Protein AF-A0A7Y5HY63-F1 (afdb_monomer_lite)

Secondary structure (DSSP, 8-state):
--SEEEEEEEEEESS----STT----SS-EEEEEEEEEE--GGGB-SS-EEEEEEEEEEEEE--TTS--SGGGPEEEEEEEEE--SSSEEEEEEEEEEE-STT---EEEEEEEEEEEES-SPPSS-SEEEEEEEEEEEEEETTT--EEEEEEEEEEEEEEES-TTSPPEEEEEEEEEEEEEETTSSS-EEEEEEEEEEEEEEES-BTTB---EEEEEEEEEEEEEEE-STT-EEEEEEEEE-

Foldseek 3Di:
DDQKKKKKKWKWFLAQDDFDPFGDGHNGGFTKMKMKIKGWDPVQDDQQKTKIKMKMKMFTCGDDPPDDHDFQGIKIKTKMKIQHDNVWRKIWMWIFIDRRHVPGDTWIKTKIKTKDKDPPDPDLDDFKDKIKIKIKMWMATDPVRKIKIKIKIWIFMKGWDDDSPDFTKIKTKTKMWMWMAIPPDPFGIWIWIWIKIKIKTQDDDDPVDPRPKMKIWMWIAIDTDDTRCRRGGIMTMIMIMD

Radius of gyration: 18.04 Å; chains: 1; bounding box: 44×43×48 Å

Sequence (242 aa):
ERTWGASVGLSSTGGSSIPGALSTGGRERNAQFGTELFWRPQDWRGYGTHADLYVRTTGNLHAATGEHSGWPSVQLVFGARIKPLAEHNLVLAAERLVKAGTFTRNDWLVRAAYSATQGQLPPPQGRRWMAYDHYAEAGRYLDSGEEYAVAELRYGPNWRLGAEDARPASLWTHAVLALEHNNTYGRQNAASAGLGVNARWWLREDAYRSGRSWLELSLQYRAHLGGDSRNSGWVLRATWNY

pLDDT: mean 86.3, std 12.66, range [38.41, 98.12]

Structure (mmCIF, N/CA/C/O backbone):
data_AF-A0A7Y5HY63-F1
#
_entry.id   AF-A0A7Y5HY63-F1
#
loop_
_atom_site.group_PDB
_atom_site.id
_atom_site.type_symbol
_atom_site.label_atom_id
_atom_site.label_alt_id
_atom_site.label_comp_id
_atom_site.label_asym_id
_atom_site.label_entity_id
_atom_site.label_seq_id
_atom_site.pdbx_PDB_ins_code
_atom_site.Cartn_x
_atom_site.Cartn_y
_atom_site.Cartn_z
_atom_site.occupancy
_atom_site.B_iso_or_equiv
_atom_site.auth_seq_id
_atom_site.auth_comp_id
_atom_site.auth_asym_id
_atom_site.auth_atom_id
_atom_site.pdbx_PDB_model_num
ATOM 1 N N . GLU A 1 1 ? 2.147 -19.155 -15.263 1.00 59.12 1 GLU A N 1
ATOM 2 C CA . GLU A 1 1 ? 1.625 -18.217 -14.243 1.00 59.12 1 GLU A CA 1
ATOM 3 C C . GLU A 1 1 ? 1.602 -18.875 -12.869 1.00 59.12 1 GLU A C 1
ATOM 5 O O . GLU A 1 1 ? 1.627 -20.100 -12.800 1.00 59.12 1 GLU A O 1
ATOM 10 N N . ARG A 1 2 ? 1.614 -18.090 -11.788 1.00 67.06 2 ARG A N 1
ATOM 11 C CA . ARG A 1 2 ? 1.764 -18.599 -10.416 1.00 67.06 2 ARG A CA 1
ATOM 12 C C . ARG A 1 2 ? 0.459 -19.113 -9.821 1.00 67.06 2 ARG A C 1
ATOM 14 O O . ARG A 1 2 ? -0.575 -18.478 -9.986 1.00 67.06 2 ARG A O 1
ATOM 21 N N . THR A 1 3 ? 0.540 -20.233 -9.107 1.00 84.50 3 THR A N 1
ATOM 22 C CA . THR A 1 3 ? -0.558 -20.806 -8.309 1.00 84.50 3 THR A CA 1
ATOM 23 C C . THR A 1 3 ? -0.530 -20.347 -6.856 1.00 84.50 3 THR A C 1
ATOM 25 O O . THR A 1 3 ? -1.516 -20.497 -6.152 1.00 84.50 3 THR A O 1
ATOM 28 N N . TRP A 1 4 ? 0.581 -19.781 -6.394 1.00 87.19 4 TRP A N 1
ATOM 29 C CA . TRP A 1 4 ? 0.716 -19.186 -5.072 1.00 87.19 4 TRP A CA 1
ATOM 30 C C . TRP A 1 4 ? 1.757 -18.069 -5.106 1.00 87.19 4 TRP A C 1
ATOM 32 O O . TRP A 1 4 ? 2.592 -18.010 -6.017 1.00 87.19 4 TRP A O 1
ATOM 42 N N . GLY A 1 5 ? 1.719 -17.198 -4.108 1.00 87.00 5 GLY A N 1
ATOM 43 C CA . GLY A 1 5 ? 2.727 -16.169 -3.903 1.00 87.00 5 GLY A CA 1
ATOM 44 C C . GLY A 1 5 ? 2.709 -15.668 -2.471 1.00 87.00 5 GLY A C 1
ATOM 45 O O . GLY A 1 5 ? 1.750 -15.897 -1.734 1.00 87.00 5 GLY A O 1
ATOM 46 N N . ALA A 1 6 ? 3.791 -15.010 -2.080 1.00 87.88 6 ALA A N 1
ATOM 47 C CA . ALA A 1 6 ? 3.945 -14.458 -0.745 1.00 87.88 6 ALA A CA 1
ATOM 48 C C . ALA A 1 6 ? 4.408 -13.008 -0.835 1.00 87.88 6 ALA A C 1
ATOM 50 O O . ALA A 1 6 ? 5.153 -12.647 -1.744 1.00 87.88 6 ALA A O 1
ATOM 51 N N . SER A 1 7 ? 3.993 -12.180 0.112 1.00 87.56 7 SER A N 1
ATOM 52 C CA . SER A 1 7 ? 4.484 -10.817 0.242 1.00 87.56 7 SER A CA 1
ATOM 53 C C . SER A 1 7 ? 4.769 -10.487 1.697 1.00 87.56 7 SER A C 1
ATOM 55 O O . SER A 1 7 ? 4.120 -11.002 2.608 1.00 87.56 7 SER A O 1
ATOM 57 N N . VAL A 1 8 ? 5.777 -9.649 1.910 1.00 89.69 8 VAL A N 1
ATOM 58 C CA . VAL A 1 8 ? 6.149 -9.119 3.220 1.00 89.69 8 VAL A CA 1
ATOM 59 C C . VAL A 1 8 ? 6.368 -7.626 3.064 1.00 89.69 8 VAL A C 1
ATOM 61 O O . VAL A 1 8 ? 7.089 -7.192 2.168 1.00 89.69 8 VAL A O 1
ATOM 64 N N . GLY A 1 9 ? 5.752 -6.843 3.935 1.00 88.12 9 GLY A N 1
ATOM 65 C CA . GLY A 1 9 ? 5.843 -5.395 3.969 1.00 88.12 9 GLY A CA 1
ATOM 66 C C . GLY A 1 9 ? 6.210 -4.912 5.363 1.00 88.12 9 GLY A C 1
ATOM 67 O O . GLY A 1 9 ? 5.687 -5.410 6.355 1.00 88.12 9 GLY A O 1
ATOM 68 N N . LEU A 1 10 ? 7.091 -3.922 5.427 1.00 89.31 10 LEU A N 1
ATOM 69 C CA . LEU A 1 10 ? 7.369 -3.114 6.607 1.00 89.31 10 LEU A CA 1
ATOM 70 C C . LEU A 1 10 ? 7.065 -1.663 6.264 1.00 89.31 10 LEU A C 1
ATOM 72 O O . LEU A 1 10 ? 7.400 -1.211 5.168 1.00 89.31 10 LEU A O 1
ATOM 76 N N . SER A 1 11 ? 6.475 -0.921 7.194 1.00 87.62 11 SER A N 1
ATOM 77 C CA . SER A 1 11 ? 6.283 0.518 7.033 1.00 87.62 11 SER A CA 1
ATOM 78 C C . SER A 1 11 ? 6.469 1.286 8.333 1.00 87.62 11 SER A C 1
ATOM 80 O O . SER A 1 11 ? 6.283 0.741 9.414 1.00 87.62 11 SER A O 1
ATOM 82 N N . SER A 1 12 ? 6.834 2.562 8.228 1.00 87.06 12 SER A N 1
ATOM 83 C CA . SER A 1 12 ? 6.761 3.518 9.331 1.00 87.06 12 SER A CA 1
ATOM 84 C C . SER A 1 12 ? 6.016 4.766 8.871 1.00 87.06 12 SER A C 1
ATOM 86 O O . SER A 1 12 ? 6.476 5.479 7.976 1.00 87.06 12 SER A O 1
ATOM 88 N N . THR A 1 13 ? 4.841 4.996 9.456 1.00 78.19 13 THR A N 1
ATOM 89 C CA . THR A 1 13 ? 3.840 5.978 9.009 1.00 78.19 13 THR A CA 1
ATOM 90 C C . THR A 1 13 ? 2.894 6.328 10.157 1.00 78.19 13 THR A C 1
ATOM 92 O O . THR A 1 13 ? 2.717 5.510 11.055 1.00 78.19 13 THR A O 1
ATOM 95 N N . GLY A 1 14 ? 2.291 7.521 10.130 1.00 68.44 14 GLY A N 1
ATOM 96 C CA . GLY A 1 14 ? 1.210 7.903 11.049 1.00 68.44 14 GLY A CA 1
ATOM 97 C C . GLY A 1 14 ? -0.193 7.459 10.625 1.00 68.44 14 GLY A C 1
ATOM 98 O O . GLY A 1 14 ? -1.091 7.465 11.450 1.00 68.44 14 GLY A O 1
ATOM 99 N N . GLY A 1 15 ? -0.381 7.079 9.358 1.00 65.50 15 GLY A N 1
ATOM 100 C CA . GLY A 1 15 ? -1.669 6.692 8.770 1.00 65.50 15 GLY A CA 1
ATOM 101 C C . GLY A 1 15 ? -1.571 5.405 7.955 1.00 65.50 15 GLY A C 1
ATOM 102 O O . GLY A 1 15 ? -0.500 4.804 7.863 1.00 65.50 15 GLY A O 1
ATOM 103 N N . SER A 1 16 ? -2.660 5.008 7.302 1.00 61.16 16 SER A N 1
ATOM 104 C CA . SER A 1 16 ? -2.710 3.799 6.471 1.00 61.16 16 SER A CA 1
ATOM 105 C C . SER A 1 16 ? -1.803 3.955 5.245 1.00 61.16 16 SER A C 1
ATOM 107 O O . SER A 1 16 ? -2.076 4.784 4.380 1.00 61.16 16 SER A O 1
ATOM 109 N N . SER A 1 17 ? -0.689 3.212 5.159 1.00 51.78 17 SER A N 1
ATOM 110 C CA . SER A 1 17 ? 0.361 3.556 4.173 1.00 51.78 17 SER A CA 1
ATOM 111 C C . SER A 1 17 ? 0.960 2.428 3.351 1.00 51.78 17 SER A C 1
ATOM 113 O O . SER A 1 17 ? 1.884 2.704 2.585 1.00 51.78 17 SER A O 1
ATOM 115 N N . ILE A 1 18 ? 0.482 1.188 3.459 1.00 56.47 18 ILE A N 1
ATOM 116 C CA . ILE A 1 18 ? 0.936 0.128 2.552 1.00 56.47 18 ILE A CA 1
ATOM 117 C C . ILE A 1 18 ? -0.139 -0.079 1.478 1.00 56.47 18 ILE A C 1
ATOM 119 O O . ILE A 1 18 ? -1.126 -0.758 1.753 1.00 56.47 18 ILE A O 1
ATOM 123 N N . PRO A 1 19 ? 0.014 0.516 0.274 1.00 48.72 19 PRO A N 1
ATOM 124 C CA . PRO A 1 19 ? -0.815 0.185 -0.873 1.00 48.72 19 PRO A CA 1
ATOM 125 C C . PRO A 1 19 ? -0.844 -1.323 -1.118 1.00 48.72 19 PRO A C 1
ATOM 127 O O . PRO A 1 19 ? 0.182 -2.002 -1.044 1.00 48.72 19 PRO A O 1
ATOM 130 N N . GLY A 1 20 ? -2.020 -1.834 -1.454 1.00 52.69 20 GLY A N 1
ATOM 131 C CA . GLY A 1 20 ? -2.261 -3.245 -1.706 1.00 52.69 20 GLY A CA 1
ATOM 132 C C . GLY A 1 20 ? -2.757 -3.983 -0.470 1.00 52.69 20 GLY A C 1
ATOM 133 O O . GLY A 1 20 ? -3.268 -3.411 0.487 1.00 52.69 20 GLY A O 1
ATOM 134 N N . ALA A 1 21 ? -2.599 -5.302 -0.490 1.00 47.66 21 ALA A N 1
ATOM 135 C CA . ALA A 1 21 ? -3.205 -6.181 0.494 1.00 47.66 21 ALA A CA 1
ATOM 136 C C . ALA A 1 21 ? -2.526 -6.169 1.874 1.00 47.66 21 ALA A C 1
ATOM 138 O O . ALA A 1 21 ? -2.814 -7.041 2.675 1.00 47.66 21 ALA A O 1
ATOM 139 N N . LEU A 1 22 ? -1.654 -5.207 2.185 1.00 54.94 22 LEU A N 1
ATOM 140 C CA . LEU A 1 22 ? -0.960 -5.104 3.474 1.00 54.94 22 LEU A CA 1
ATOM 141 C C . LEU A 1 22 ? -1.275 -3.795 4.212 1.00 54.94 22 LEU A C 1
ATOM 143 O O . LEU A 1 22 ? -0.552 -3.443 5.139 1.00 54.94 22 LEU A O 1
ATOM 147 N N . SER A 1 23 ? -2.322 -3.066 3.814 1.00 54.97 23 SER A N 1
ATOM 148 C CA . SER A 1 23 ? -2.695 -1.799 4.444 1.00 54.97 23 SER A CA 1
ATOM 149 C C . SER A 1 23 ? -2.961 -1.980 5.941 1.00 54.97 23 SER A C 1
ATOM 151 O O . SER A 1 23 ? -3.949 -2.588 6.355 1.00 54.97 23 SER A O 1
ATOM 153 N N . THR A 1 24 ? -2.072 -1.433 6.760 1.00 54.59 24 THR A N 1
ATOM 154 C CA . THR A 1 24 ? -2.226 -1.351 8.209 1.00 54.59 24 THR A CA 1
ATOM 155 C C . THR A 1 24 ? -2.638 0.065 8.570 1.00 54.59 24 THR A C 1
ATOM 157 O O . THR A 1 24 ? -1.921 1.014 8.263 1.00 54.59 24 THR A O 1
ATOM 160 N N . GLY A 1 25 ? -3.818 0.217 9.168 1.00 51.06 25 GLY A N 1
ATOM 161 C CA . GLY A 1 25 ? -4.261 1.498 9.705 1.00 51.06 25 GLY A CA 1
ATOM 162 C C . GLY A 1 25 ? -3.553 1.830 11.014 1.00 51.06 25 GLY A C 1
ATOM 163 O O . GLY A 1 25 ? -3.199 0.942 11.791 1.00 51.06 25 GLY A O 1
ATOM 164 N N . GLY A 1 26 ? -3.338 3.118 11.250 1.00 58.72 26 GLY A N 1
ATOM 165 C CA . GLY A 1 26 ? -2.846 3.673 12.506 1.00 58.72 26 GLY A CA 1
ATOM 166 C C . GLY A 1 26 ? -3.278 5.131 12.607 1.00 58.72 26 GLY A C 1
ATOM 167 O O . GLY A 1 26 ? -3.497 5.774 11.581 1.00 58.72 26 GLY A O 1
ATOM 168 N N . ARG A 1 27 ? -3.474 5.631 13.830 1.00 62.03 27 ARG A N 1
ATOM 169 C CA . ARG A 1 27 ? -3.701 7.068 14.083 1.00 62.03 27 ARG A CA 1
ATOM 170 C C . ARG A 1 27 ? -2.393 7.808 14.318 1.00 62.03 27 ARG A C 1
ATOM 172 O O . ARG A 1 27 ? -2.272 8.979 13.979 1.00 62.03 27 ARG A O 1
ATOM 179 N N . GLU A 1 28 ? -1.449 7.097 14.916 1.00 73.62 28 GLU A N 1
ATOM 180 C CA . GLU A 1 28 ? -0.144 7.592 15.313 1.00 73.62 28 GLU A CA 1
ATOM 181 C C . GLU A 1 28 ? 0.970 6.919 14.520 1.00 73.62 28 GLU A C 1
ATOM 183 O O . GLU A 1 28 ? 0.789 5.883 13.871 1.00 73.62 28 GLU A O 1
ATOM 188 N N . ARG A 1 29 ? 2.160 7.522 14.588 1.00 80.62 29 ARG A N 1
ATOM 189 C CA . ARG A 1 29 ? 3.342 7.024 13.889 1.00 80.62 29 ARG A CA 1
ATOM 190 C C . ARG A 1 29 ? 3.827 5.703 14.473 1.00 80.62 29 ARG A C 1
ATOM 192 O O . ARG A 1 29 ? 4.553 5.684 15.461 1.00 80.62 29 ARG A O 1
ATOM 199 N N . ASN A 1 30 ? 3.506 4.614 13.785 1.00 83.25 30 ASN A N 1
ATOM 200 C CA . ASN A 1 30 ? 3.866 3.258 14.177 1.00 83.25 30 ASN A CA 1
ATOM 201 C C . ASN A 1 30 ? 4.809 2.631 13.145 1.00 83.25 30 ASN A C 1
ATOM 203 O O . ASN A 1 30 ? 4.746 2.944 11.954 1.00 83.25 30 ASN A O 1
ATOM 207 N N . ALA A 1 31 ? 5.692 1.739 13.596 1.00 88.12 31 ALA A N 1
ATOM 208 C CA . ALA A 1 31 ? 6.410 0.831 12.709 1.00 88.12 31 ALA A CA 1
ATOM 209 C C . ALA A 1 31 ? 5.604 -0.464 12.607 1.00 88.12 31 ALA A C 1
ATOM 211 O O . ALA A 1 31 ? 5.436 -1.170 13.600 1.00 88.12 31 ALA A O 1
ATOM 212 N N . GLN A 1 32 ? 5.098 -0.767 11.420 1.00 88.19 32 GLN A N 1
ATOM 213 C CA . GLN A 1 32 ? 4.141 -1.837 11.175 1.00 88.19 32 GLN A CA 1
ATOM 214 C C . GLN A 1 32 ? 4.720 -2.862 10.212 1.00 88.19 32 GLN A C 1
ATOM 216 O O . GLN A 1 32 ? 5.548 -2.536 9.357 1.00 88.19 32 GLN A O 1
ATOM 221 N N . PHE A 1 33 ? 4.258 -4.098 10.334 1.00 88.12 33 PHE A N 1
ATOM 222 C CA . PHE A 1 33 ? 4.541 -5.154 9.380 1.00 88.12 33 PHE A CA 1
ATOM 223 C C . PHE A 1 33 ? 3.244 -5.760 8.855 1.00 88.12 33 PHE A C 1
ATOM 225 O O . PHE A 1 33 ? 2.209 -5.751 9.525 1.00 88.12 33 PHE A O 1
ATOM 232 N N . GLY A 1 34 ? 3.334 -6.327 7.661 1.00 89.06 34 GLY A N 1
ATOM 233 C CA . GLY A 1 34 ? 2.294 -7.131 7.055 1.00 89.06 34 GLY A CA 1
ATOM 234 C C . GLY A 1 34 ? 2.914 -8.285 6.283 1.00 89.06 34 GLY A C 1
ATOM 235 O O . GLY A 1 34 ? 3.932 -8.109 5.617 1.00 89.06 34 GLY A O 1
ATOM 236 N N . THR A 1 35 ? 2.314 -9.465 6.357 1.00 90.69 35 THR A N 1
ATOM 237 C CA . THR A 1 35 ? 2.665 -10.596 5.495 1.00 90.69 35 THR A CA 1
ATOM 238 C C . THR A 1 35 ? 1.409 -11.176 4.877 1.00 90.69 35 THR A C 1
ATOM 240 O O . THR A 1 35 ? 0.382 -11.243 5.544 1.00 90.69 35 THR A O 1
ATOM 243 N N . GLU A 1 36 ? 1.476 -11.590 3.617 1.00 91.19 36 GLU A N 1
ATOM 244 C CA . GLU A 1 36 ? 0.382 -12.272 2.928 1.00 91.19 36 GLU A CA 1
ATOM 245 C C . GLU A 1 36 ? 0.920 -13.510 2.220 1.00 91.19 36 GLU A C 1
ATOM 247 O O . GLU A 1 36 ? 1.950 -13.448 1.551 1.00 91.19 36 GLU A O 1
ATOM 252 N N . LEU A 1 37 ? 0.193 -14.618 2.327 1.00 92.50 37 LEU A N 1
ATOM 253 C CA . LEU A 1 37 ? 0.347 -15.798 1.485 1.00 92.50 37 LEU A CA 1
ATOM 254 C C . LEU A 1 37 ? -0.972 -16.004 0.750 1.00 92.50 37 LEU A C 1
ATOM 256 O O . LEU A 1 37 ? -2.013 -16.131 1.394 1.00 92.50 37 LEU A O 1
ATOM 260 N N . PHE A 1 38 ? -0.929 -16.066 -0.579 1.00 91.62 38 PHE A N 1
ATOM 261 C CA . PHE A 1 38 ? -2.110 -16.326 -1.393 1.00 91.62 38 PHE A CA 1
ATOM 262 C C . PHE A 1 38 ? -1.962 -17.603 -2.214 1.00 91.62 38 PHE A C 1
ATOM 264 O O . PHE A 1 38 ? -0.867 -17.977 -2.642 1.00 91.62 38 PHE A O 1
ATOM 271 N N . TRP A 1 39 ? -3.099 -18.232 -2.479 1.00 92.31 39 TRP A N 1
ATOM 272 C CA . TRP A 1 39 ? -3.269 -19.356 -3.381 1.00 92.31 39 TRP A CA 1
ATOM 273 C C . TRP A 1 39 ? -4.318 -19.007 -4.437 1.00 92.31 39 TRP A C 1
ATOM 275 O O . TRP A 1 39 ? -5.404 -18.519 -4.124 1.00 92.31 39 TRP A O 1
ATOM 285 N N . ARG A 1 40 ? -3.968 -19.265 -5.696 1.00 91.00 40 ARG A N 1
ATOM 286 C CA . ARG A 1 40 ? -4.779 -19.041 -6.891 1.00 91.00 40 ARG A CA 1
ATOM 287 C C . ARG A 1 40 ? -5.006 -20.383 -7.588 1.00 91.00 40 ARG A C 1
ATOM 289 O O . ARG A 1 40 ? -4.103 -20.854 -8.296 1.00 91.00 40 ARG A O 1
ATOM 296 N N . PRO A 1 41 ? -6.175 -21.014 -7.392 1.00 88.62 41 PRO A N 1
ATOM 297 C CA . PRO A 1 41 ? -6.517 -22.268 -8.051 1.00 88.62 41 PRO A CA 1
ATOM 298 C C . PRO A 1 41 ? -6.508 -22.117 -9.567 1.00 88.62 41 PRO A C 1
ATOM 300 O O . PRO A 1 41 ? -6.811 -21.048 -10.099 1.00 88.62 41 PRO A O 1
ATOM 303 N N . GLN A 1 42 ? -6.153 -23.191 -10.273 1.00 83.62 42 GLN A N 1
ATOM 304 C CA . GLN A 1 42 ? -5.983 -23.108 -11.718 1.00 83.62 42 GLN A CA 1
ATOM 305 C C . GLN A 1 42 ? -7.288 -22.789 -12.449 1.00 83.62 42 GLN A C 1
ATOM 307 O O . GLN A 1 42 ? -7.269 -21.945 -13.344 1.00 83.62 42 GLN A O 1
ATOM 312 N N . ASP A 1 43 ? -8.377 -23.413 -12.003 1.00 86.88 43 ASP A N 1
ATOM 313 C CA . ASP A 1 43 ? -9.713 -23.348 -12.604 1.00 86.88 43 ASP A CA 1
ATOM 314 C C . ASP A 1 43 ? -10.430 -22.020 -12.339 1.00 86.88 43 ASP A C 1
ATOM 316 O O . ASP A 1 43 ? -11.439 -21.713 -12.962 1.00 86.88 43 ASP A O 1
ATOM 320 N N . TRP A 1 44 ? -9.917 -21.208 -11.411 1.00 83.81 44 TRP A N 1
ATOM 321 C CA . TRP A 1 44 ? -10.493 -19.905 -11.059 1.00 83.81 44 TRP A CA 1
ATOM 322 C C . TRP A 1 44 ? -9.844 -18.757 -11.830 1.00 83.81 44 TRP A C 1
ATOM 324 O O . TRP A 1 44 ? -9.949 -17.594 -11.437 1.00 83.81 44 TRP A O 1
ATOM 334 N N . ARG A 1 45 ? -9.121 -19.084 -12.903 1.00 81.75 45 ARG A N 1
ATOM 335 C CA . ARG A 1 45 ? -8.429 -18.128 -13.762 1.00 81.75 45 ARG A CA 1
ATOM 336 C C . ARG A 1 45 ? -9.189 -17.980 -15.067 1.00 81.75 45 ARG A C 1
ATOM 338 O O . ARG A 1 45 ? -9.486 -18.965 -15.735 1.00 81.75 45 ARG A O 1
ATOM 345 N N . GLY A 1 46 ? -9.450 -16.736 -15.437 1.00 81.88 46 GLY A N 1
ATOM 346 C CA . GLY A 1 46 ? -9.855 -16.365 -16.782 1.00 81.88 46 GLY A CA 1
ATOM 347 C C . GLY A 1 46 ? -8.785 -15.503 -17.441 1.00 81.88 46 GLY A C 1
ATOM 348 O O . GLY A 1 46 ? -7.711 -15.255 -16.887 1.00 81.88 46 GLY A O 1
ATOM 349 N N . TYR A 1 47 ? -9.081 -15.016 -18.641 1.00 84.38 47 TYR A N 1
ATOM 350 C CA . TYR A 1 47 ? -8.193 -14.113 -19.363 1.00 84.38 47 TYR A CA 1
ATOM 351 C C . TYR A 1 47 ? -8.120 -12.757 -18.637 1.00 84.38 47 TYR A C 1
ATOM 353 O O . TYR A 1 47 ? -9.003 -11.920 -18.783 1.00 84.38 47 TYR A O 1
ATOM 361 N N . GLY A 1 48 ? -7.111 -12.566 -17.781 1.00 81.38 48 GLY A N 1
ATOM 362 C CA . GLY A 1 48 ? -6.931 -11.355 -16.965 1.00 81.38 48 GLY A CA 1
ATOM 363 C C . GLY A 1 48 ? -7.779 -11.288 -15.686 1.00 81.38 48 GLY A C 1
ATOM 364 O O . GLY A 1 48 ? -7.557 -10.392 -14.867 1.00 81.38 48 GLY A O 1
ATOM 365 N N . THR A 1 49 ? -8.684 -12.244 -15.470 1.00 88.88 49 THR A N 1
ATOM 366 C CA . THR A 1 49 ? -9.528 -12.367 -14.271 1.00 88.88 49 THR A CA 1
ATOM 367 C C . THR A 1 49 ? -9.051 -13.513 -13.384 1.00 88.88 49 THR A C 1
ATOM 369 O O . THR A 1 49 ? -8.470 -14.489 -13.863 1.00 88.88 49 THR A O 1
ATOM 372 N N . HIS A 1 50 ? -9.236 -13.397 -12.070 1.00 90.00 50 HIS A N 1
ATOM 373 C CA . HIS A 1 50 ? -8.856 -14.464 -11.139 1.00 90.00 50 HIS A CA 1
ATOM 374 C C . HIS A 1 50 ? -9.565 -14.350 -9.792 1.00 90.00 50 HIS A C 1
ATOM 376 O O . HIS A 1 50 ? -10.000 -13.264 -9.411 1.00 90.00 50 HIS A O 1
ATOM 382 N N . ALA A 1 51 ? -9.593 -15.455 -9.047 1.00 92.94 51 ALA A N 1
ATOM 383 C CA . ALA A 1 51 ? -9.918 -15.480 -7.627 1.00 92.94 51 ALA A CA 1
ATOM 384 C C . ALA A 1 51 ? -8.760 -16.070 -6.805 1.00 92.94 51 ALA A C 1
ATOM 386 O O . ALA A 1 51 ? -8.139 -17.051 -7.220 1.00 92.94 51 ALA A O 1
ATOM 387 N N . ASP A 1 52 ? -8.504 -15.482 -5.637 1.00 92.94 52 ASP A N 1
ATOM 388 C CA . ASP A 1 52 ? -7.465 -15.909 -4.700 1.00 92.94 52 ASP A CA 1
ATOM 389 C C . ASP A 1 52 ? -8.065 -16.156 -3.316 1.00 92.94 52 ASP A C 1
ATOM 391 O O . ASP A 1 52 ? -8.907 -15.384 -2.852 1.00 92.94 52 ASP A O 1
ATOM 395 N N . LEU A 1 53 ? -7.553 -17.172 -2.625 1.00 95.81 53 LEU A N 1
ATOM 396 C CA . LEU A 1 53 ? -7.652 -17.287 -1.171 1.00 95.81 53 LEU A CA 1
ATOM 397 C C . LEU A 1 53 ? -6.331 -16.839 -0.561 1.00 95.81 53 LEU A C 1
ATOM 399 O O . LEU A 1 53 ? -5.271 -17.119 -1.121 1.00 95.81 53 LEU A O 1
ATOM 403 N N . TYR A 1 54 ? -6.369 -16.169 0.581 1.00 93.88 54 TYR A N 1
ATOM 404 C CA . TYR A 1 54 ? -5.156 -15.720 1.249 1.00 93.88 54 TYR A CA 1
ATOM 405 C C . TYR A 1 54 ? -5.287 -15.711 2.762 1.00 93.88 54 TYR A C 1
ATOM 407 O O . TYR A 1 54 ? -6.372 -15.596 3.334 1.00 93.88 54 TYR A O 1
ATOM 415 N N . VAL A 1 55 ? -4.131 -15.811 3.403 1.00 95.62 55 VAL A N 1
ATOM 416 C CA . VAL A 1 55 ? -3.954 -15.526 4.819 1.00 95.62 55 VAL A CA 1
ATOM 417 C C . VAL A 1 55 ? -3.018 -14.338 4.941 1.00 95.62 55 VAL A C 1
ATOM 419 O O . VAL A 1 55 ? -2.003 -14.258 4.243 1.00 95.62 55 VAL A O 1
ATOM 422 N N . ARG A 1 56 ? -3.369 -13.410 5.823 1.00 92.38 56 ARG A N 1
ATOM 423 C CA . ARG A 1 56 ? -2.576 -12.224 6.109 1.00 92.38 56 ARG A CA 1
ATOM 424 C C . ARG A 1 56 ? -2.366 -12.074 7.603 1.00 92.38 56 ARG A C 1
ATOM 426 O O . ARG A 1 56 ? -3.286 -12.278 8.392 1.00 92.38 56 ARG A O 1
ATOM 433 N N . THR A 1 57 ? -1.161 -11.674 7.980 1.00 92.00 57 THR A N 1
ATOM 434 C CA . THR A 1 57 ? -0.862 -11.208 9.334 1.00 92.00 57 THR A CA 1
ATOM 435 C C . THR A 1 57 ? -0.380 -9.777 9.285 1.00 92.00 57 THR A C 1
ATOM 437 O O . THR A 1 57 ? 0.394 -9.408 8.404 1.00 92.00 57 THR A O 1
ATOM 440 N N . THR A 1 58 ? -0.842 -8.963 10.223 1.00 89.81 58 THR A N 1
ATOM 441 C CA . THR A 1 58 ? -0.390 -7.581 10.383 1.00 89.81 58 THR A CA 1
ATOM 442 C C . THR A 1 58 ? -0.135 -7.279 11.848 1.00 89.81 58 THR A C 1
ATOM 444 O O . THR A 1 58 ? -0.680 -7.947 12.723 1.00 89.81 58 THR A O 1
ATOM 447 N N . GLY A 1 59 ? 0.699 -6.287 12.140 1.00 88.38 59 GLY A N 1
ATOM 448 C CA . GLY A 1 59 ? 0.931 -5.849 13.513 1.00 88.38 59 GLY A CA 1
ATOM 449 C C . GLY A 1 59 ? 1.940 -4.716 13.611 1.00 88.38 59 GLY A C 1
ATOM 450 O O . GLY A 1 59 ? 2.526 -4.293 12.612 1.00 88.38 59 GLY A O 1
ATOM 451 N N . ASN A 1 60 ? 2.168 -4.244 14.834 1.00 88.56 60 ASN A N 1
ATOM 452 C CA . ASN A 1 60 ? 3.095 -3.158 15.128 1.00 88.56 60 ASN A CA 1
ATOM 453 C C . ASN A 1 60 ? 4.397 -3.729 15.714 1.00 88.56 60 ASN A C 1
ATOM 455 O O . ASN A 1 60 ? 4.402 -4.345 16.780 1.00 88.56 60 ASN A O 1
ATOM 459 N N . LEU A 1 61 ? 5.522 -3.497 15.039 1.00 88.38 61 LEU A N 1
ATOM 460 C CA . LEU A 1 61 ? 6.862 -3.760 15.577 1.00 88.38 61 LEU A CA 1
ATOM 461 C C . LEU A 1 61 ? 7.235 -2.730 16.645 1.00 88.38 61 LEU A C 1
ATOM 463 O O . LEU A 1 61 ? 7.804 -3.071 17.678 1.00 88.38 61 LEU A O 1
ATOM 467 N N . HIS A 1 62 ? 6.882 -1.472 16.399 1.00 86.81 62 HIS A N 1
ATOM 468 C CA . 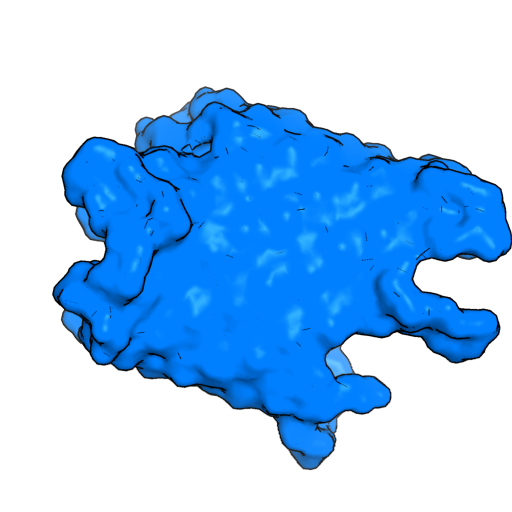HIS A 1 62 ? 7.039 -0.375 17.341 1.00 86.81 62 HIS A CA 1
ATOM 469 C C . HIS A 1 62 ? 5.786 0.491 17.298 1.00 86.81 62 HIS A C 1
ATOM 471 O O . HIS A 1 62 ? 5.229 0.722 16.223 1.00 86.81 62 HIS A O 1
ATOM 477 N N . ALA A 1 63 ? 5.350 0.950 18.462 1.00 81.38 63 ALA A N 1
ATOM 478 C CA . ALA A 1 63 ? 4.116 1.693 18.622 1.00 81.38 63 ALA A CA 1
ATOM 479 C C . ALA A 1 63 ? 4.400 3.013 19.340 1.00 81.38 63 ALA A C 1
ATOM 481 O O . ALA A 1 63 ? 5.211 3.046 20.268 1.00 81.38 63 ALA A O 1
ATOM 482 N N . ALA A 1 64 ? 3.744 4.083 18.897 1.00 80.25 64 ALA A N 1
ATOM 483 C CA . ALA A 1 64 ? 3.741 5.355 19.601 1.00 80.25 64 ALA A CA 1
ATOM 484 C C . ALA A 1 64 ? 3.097 5.212 20.992 1.00 80.25 64 ALA A C 1
ATOM 486 O O . ALA A 1 64 ? 2.387 4.247 21.283 1.00 80.25 64 ALA A O 1
ATOM 487 N N . THR A 1 65 ? 3.339 6.186 21.868 1.00 73.69 65 THR A N 1
ATOM 488 C CA . THR A 1 65 ? 2.762 6.209 23.216 1.00 73.69 65 THR A CA 1
ATOM 489 C C . THR A 1 65 ? 1.235 6.101 23.159 1.00 73.69 65 THR A C 1
ATOM 491 O O . THR A 1 65 ? 0.582 6.945 22.555 1.00 73.69 65 THR A O 1
ATOM 494 N N . GLY A 1 66 ? 0.671 5.078 23.808 1.00 71.75 66 GLY A N 1
ATOM 495 C CA . GLY A 1 66 ? -0.775 4.811 23.820 1.00 71.75 66 GLY A CA 1
ATOM 496 C C . GLY A 1 66 ? -1.248 3.766 22.803 1.00 71.75 66 GLY A C 1
ATOM 497 O O . GLY A 1 66 ? -2.391 3.330 22.888 1.00 71.75 66 GLY A O 1
ATOM 498 N N . GLU A 1 67 ? -0.374 3.317 21.901 1.00 79.38 67 GLU A N 1
ATOM 499 C CA . GLU A 1 67 ? -0.614 2.205 20.978 1.00 79.38 67 GLU A CA 1
ATOM 500 C C . GLU A 1 67 ? 0.083 0.921 21.469 1.00 79.38 67 GLU A C 1
ATOM 502 O O . GLU A 1 67 ? 0.910 0.931 22.386 1.00 79.38 67 GLU A O 1
ATOM 507 N N . HIS A 1 68 ? -0.240 -0.218 20.853 1.00 85.12 68 HIS A N 1
ATOM 508 C CA . HIS A 1 68 ? 0.283 -1.526 21.260 1.00 85.12 68 HIS A CA 1
ATOM 509 C C . HIS A 1 68 ? 1.236 -2.111 20.215 1.00 85.12 68 HIS A C 1
ATOM 511 O O . HIS A 1 68 ? 0.975 -2.013 19.017 1.00 85.12 68 HIS A O 1
ATOM 517 N N . SER A 1 69 ? 2.319 -2.755 20.661 1.00 88.94 69 SER A N 1
ATOM 518 C CA . SER A 1 69 ? 3.335 -3.397 19.814 1.00 88.94 69 SER A CA 1
ATOM 519 C C . SER A 1 69 ? 3.589 -4.856 20.201 1.00 88.94 69 SER A C 1
ATOM 521 O O . SER A 1 69 ? 3.113 -5.348 21.226 1.00 88.94 69 SER A O 1
ATOM 523 N N . GLY A 1 70 ? 4.330 -5.568 19.351 1.00 89.44 70 GLY A N 1
ATOM 524 C CA . GLY A 1 70 ? 4.677 -6.971 19.547 1.00 89.44 70 GLY A CA 1
ATOM 525 C C . GLY A 1 70 ? 3.478 -7.903 19.370 1.00 89.44 70 GLY A C 1
ATOM 526 O O . GLY A 1 70 ? 2.490 -7.552 18.721 1.00 89.44 70 GLY A O 1
ATOM 527 N N . TRP A 1 71 ? 3.559 -9.096 19.967 1.00 90.94 71 TRP A N 1
ATOM 528 C CA . TRP A 1 71 ? 2.526 -10.135 19.858 1.00 90.94 71 TRP A CA 1
ATOM 529 C C . TRP A 1 71 ? 1.096 -9.655 20.176 1.00 90.94 71 TRP A C 1
ATOM 531 O O . TRP A 1 71 ? 0.187 -9.978 19.411 1.00 90.94 71 TRP A O 1
ATOM 541 N N . PRO A 1 72 ? 0.859 -8.825 21.214 1.00 91.50 72 PRO A N 1
ATOM 542 C CA . PRO A 1 72 ? -0.481 -8.314 21.505 1.00 91.50 72 PRO A CA 1
ATOM 543 C C . PRO A 1 72 ? -1.139 -7.509 20.373 1.00 91.50 72 PRO A C 1
ATOM 545 O O . PRO A 1 72 ? -2.363 -7.395 20.365 1.00 91.50 72 PRO A O 1
ATOM 548 N N . SER A 1 73 ? -0.353 -6.967 19.435 1.00 89.12 73 SER A N 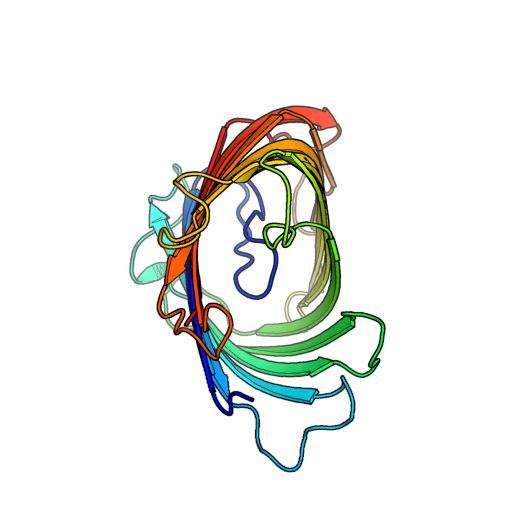1
ATOM 549 C CA . SER A 1 73 ? -0.830 -6.186 18.281 1.00 89.12 73 SER A CA 1
ATOM 550 C C . SER A 1 73 ? -1.045 -7.013 17.006 1.00 89.12 73 SER A C 1
ATOM 552 O O . SER A 1 73 ? -1.507 -6.472 16.004 1.00 89.12 73 SER A O 1
ATOM 554 N N . VAL A 1 74 ? -0.696 -8.306 17.014 1.00 91.81 74 VAL A N 1
ATOM 555 C CA . VAL A 1 74 ? -0.722 -9.142 15.806 1.00 91.81 74 VAL A CA 1
ATOM 556 C C . VAL A 1 74 ? -2.145 -9.582 15.472 1.00 91.81 74 VAL A C 1
ATOM 558 O O . VAL A 1 74 ? -2.791 -10.291 16.245 1.00 91.81 74 VAL A O 1
ATOM 561 N N . GLN A 1 75 ? -2.629 -9.172 14.302 1.00 92.25 75 GLN A N 1
ATOM 562 C CA . GLN A 1 75 ? -3.935 -9.512 13.747 1.00 92.25 75 GLN A CA 1
ATOM 563 C C . GLN A 1 75 ? -3.770 -10.599 12.687 1.00 92.25 75 GLN A C 1
ATOM 565 O O . GLN A 1 75 ? -2.927 -10.484 11.796 1.00 92.25 75 GLN A O 1
ATOM 570 N N . LEU A 1 76 ? -4.615 -11.628 12.754 1.00 94.88 76 LEU A N 1
ATOM 571 C CA . LEU A 1 76 ? -4.726 -12.650 11.718 1.00 94.88 76 LEU A CA 1
ATOM 572 C C . LEU A 1 76 ? -5.960 -12.381 10.853 1.00 94.88 76 LEU A C 1
ATOM 574 O O . LEU A 1 76 ? -7.011 -11.986 11.366 1.00 94.88 76 LEU A O 1
ATOM 578 N N . VAL A 1 77 ? -5.828 -12.586 9.546 1.00 94.69 77 VAL A N 1
ATOM 579 C CA . VAL A 1 77 ? -6.886 -12.371 8.558 1.00 94.69 77 VAL A CA 1
ATOM 580 C C . VAL A 1 77 ? -6.914 -13.538 7.582 1.00 94.69 77 VAL A C 1
ATOM 582 O O . VAL A 1 77 ? -5.882 -13.913 7.031 1.00 94.69 77 VAL A O 1
ATOM 585 N N . PHE A 1 78 ? -8.103 -14.074 7.334 1.00 96.88 78 PHE A N 1
ATOM 586 C CA . PHE A 1 78 ? -8.366 -15.033 6.264 1.00 96.88 78 PHE A CA 1
ATOM 587 C C . PHE A 1 78 ? -9.266 -14.363 5.241 1.00 96.88 78 PHE A C 1
ATOM 589 O O . PHE A 1 78 ? -10.304 -13.822 5.613 1.00 96.88 78 PHE A O 1
ATOM 596 N N . GLY A 1 79 ? -8.886 -14.373 3.972 1.00 95.94 79 GLY A N 1
ATOM 597 C CA . GLY A 1 79 ? -9.619 -13.647 2.948 1.00 95.94 79 GLY A CA 1
ATOM 598 C C . GLY A 1 79 ? -9.780 -14.416 1.654 1.00 95.94 79 GLY A C 1
ATOM 599 O O . GLY A 1 79 ? -9.009 -15.320 1.326 1.00 95.94 79 GLY A O 1
ATOM 600 N N . ALA A 1 80 ? -10.797 -14.008 0.909 1.00 96.25 80 ALA A N 1
ATOM 601 C CA . ALA A 1 80 ? -10.981 -14.348 -0.487 1.00 96.25 80 ALA A CA 1
ATOM 602 C C . ALA A 1 80 ? -11.090 -13.048 -1.283 1.00 96.25 80 ALA A C 1
ATOM 604 O O . ALA A 1 80 ? -11.735 -12.095 -0.840 1.00 96.25 80 ALA A O 1
ATOM 605 N N . ARG A 1 81 ? -10.462 -12.997 -2.457 1.00 94.62 81 ARG A N 1
ATOM 606 C CA . ARG A 1 81 ? -10.546 -11.842 -3.356 1.00 94.62 81 ARG A CA 1
ATOM 607 C C . ARG A 1 81 ? -10.748 -12.261 -4.797 1.00 94.62 81 ARG A C 1
ATOM 609 O O . ARG A 1 81 ? -10.289 -13.322 -5.206 1.00 94.62 81 ARG A O 1
ATOM 616 N N . ILE A 1 82 ? -11.378 -11.390 -5.571 1.00 94.12 82 ILE A N 1
ATOM 617 C CA . ILE A 1 82 ? -11.607 -11.566 -7.001 1.00 94.12 82 ILE A CA 1
ATOM 618 C C . ILE A 1 82 ? -11.137 -10.334 -7.773 1.00 94.12 82 ILE A C 1
ATOM 620 O O . ILE A 1 82 ? -11.352 -9.207 -7.333 1.00 94.12 82 ILE A O 1
ATOM 624 N N . LYS A 1 83 ? -10.535 -10.552 -8.944 1.00 94.50 83 LYS A N 1
ATOM 625 C CA . LYS A 1 83 ? -10.327 -9.547 -9.992 1.00 94.50 83 LYS A CA 1
ATOM 626 C C . LYS A 1 83 ? -11.323 -9.840 -11.120 1.00 94.50 83 LYS A C 1
ATOM 628 O O . LYS A 1 83 ? -11.047 -10.725 -11.935 1.00 94.50 83 LYS A O 1
ATOM 633 N N . PRO A 1 84 ? -12.483 -9.161 -11.164 1.00 91.69 84 PRO A N 1
ATOM 634 C CA . PRO A 1 84 ? -13.553 -9.503 -12.099 1.00 91.69 84 PRO A CA 1
ATOM 635 C C . PRO A 1 84 ? -13.329 -8.960 -13.516 1.00 91.69 84 PRO A C 1
ATOM 637 O O . PRO A 1 84 ? -13.932 -9.463 -14.457 1.00 91.69 84 PRO A O 1
ATOM 640 N N . LEU A 1 85 ? -12.473 -7.947 -13.684 1.00 92.38 85 LEU A N 1
ATOM 641 C CA . LEU A 1 85 ? -12.236 -7.271 -14.961 1.00 92.38 85 LEU A CA 1
ATOM 642 C C . LEU A 1 85 ? -10.832 -7.594 -15.473 1.00 92.38 85 LEU A C 1
ATOM 644 O O . LEU A 1 85 ? -9.872 -7.503 -14.717 1.00 92.38 85 LEU A O 1
ATOM 648 N N . ALA A 1 86 ? -10.695 -7.942 -16.752 1.00 88.38 86 ALA A N 1
ATOM 649 C CA . ALA A 1 86 ? -9.399 -8.285 -17.339 1.00 88.38 86 ALA A CA 1
ATOM 650 C C . ALA A 1 86 ? -8.465 -7.065 -17.439 1.00 88.38 86 ALA A C 1
ATOM 652 O O . ALA A 1 86 ? -7.313 -7.104 -16.994 1.00 88.38 86 ALA A O 1
ATOM 653 N N . GLU A 1 87 ? -9.005 -5.974 -17.983 1.00 89.62 87 GLU A N 1
ATOM 654 C CA . GLU A 1 87 ? -8.276 -4.749 -18.337 1.00 89.62 87 GLU A CA 1
ATOM 655 C C . GLU A 1 87 ? -8.061 -3.811 -17.142 1.00 89.62 87 GLU A C 1
ATOM 657 O O . GLU A 1 87 ? -7.088 -3.061 -17.098 1.00 89.62 87 GLU A O 1
ATOM 662 N N . HIS A 1 88 ? -8.930 -3.891 -16.134 1.00 89.81 88 HIS A N 1
ATOM 663 C CA . HIS A 1 88 ? -8.878 -3.048 -14.943 1.00 89.81 88 HIS A CA 1
ATOM 664 C C . HIS A 1 88 ? -8.412 -3.857 -13.735 1.00 89.81 88 HIS A C 1
ATOM 666 O O . HIS A 1 88 ? -8.985 -4.905 -13.440 1.00 89.81 88 HIS A O 1
ATOM 672 N N . ASN A 1 89 ? -7.435 -3.367 -12.964 1.00 90.56 89 ASN A N 1
ATOM 673 C CA . ASN A 1 89 ? -7.067 -4.017 -11.697 1.00 90.56 89 ASN A CA 1
ATOM 674 C C . ASN A 1 89 ? -7.992 -3.567 -10.563 1.00 90.56 89 ASN A C 1
ATOM 676 O O . ASN A 1 89 ? -7.544 -2.997 -9.569 1.00 90.56 89 ASN A O 1
ATOM 680 N N . LEU A 1 90 ? -9.287 -3.822 -10.743 1.00 94.06 90 LEU A N 1
ATOM 681 C CA . LEU A 1 90 ? -10.274 -3.788 -9.675 1.00 94.06 90 LEU A CA 1
ATOM 682 C C . LEU A 1 90 ? -10.227 -5.125 -8.934 1.00 94.06 90 LEU A C 1
ATOM 684 O O . LEU A 1 90 ? -10.308 -6.180 -9.559 1.00 94.06 90 LEU A O 1
ATOM 688 N N . VAL A 1 91 ? -10.109 -5.078 -7.616 1.00 93.62 91 VAL A N 1
ATOM 689 C CA . VAL A 1 91 ? -10.105 -6.234 -6.725 1.00 93.62 91 VAL A CA 1
ATOM 690 C C . VAL A 1 91 ? -11.203 -6.043 -5.692 1.00 93.62 91 VAL A C 1
ATOM 692 O O . VAL A 1 91 ? -11.249 -5.015 -5.024 1.00 93.62 91 VAL A O 1
ATOM 695 N N . LEU A 1 92 ? -12.066 -7.041 -5.543 1.00 96.12 92 LEU A N 1
ATOM 696 C CA . LEU A 1 92 ? -13.070 -7.101 -4.483 1.00 96.12 92 LEU A CA 1
ATOM 697 C C . LEU A 1 92 ? -12.663 -8.197 -3.507 1.00 96.12 92 LEU A C 1
ATOM 699 O O . LEU A 1 92 ? -12.288 -9.282 -3.949 1.00 96.12 92 LEU A O 1
ATOM 703 N N . ALA A 1 93 ? -12.721 -7.931 -2.208 1.00 95.50 93 ALA A N 1
ATOM 704 C CA . ALA A 1 93 ? -12.319 -8.884 -1.186 1.00 95.50 93 ALA A CA 1
ATOM 705 C C . ALA A 1 93 ? -13.316 -8.948 -0.029 1.00 95.50 93 ALA A C 1
ATOM 707 O O . ALA A 1 93 ? -13.891 -7.935 0.373 1.00 95.50 93 ALA A O 1
ATOM 708 N N . ALA A 1 94 ? -13.469 -10.153 0.513 1.00 97.12 94 ALA A N 1
ATOM 709 C CA . ALA A 1 94 ? -14.152 -10.423 1.766 1.00 97.12 94 ALA A CA 1
ATOM 710 C C . ALA A 1 94 ? -13.163 -11.106 2.714 1.00 97.12 94 ALA A C 1
ATOM 712 O O . ALA A 1 94 ? -12.498 -12.080 2.353 1.00 97.12 94 ALA A O 1
ATOM 713 N N . GLU A 1 95 ? -13.049 -10.572 3.921 1.00 95.75 95 GLU A N 1
ATOM 714 C CA . GLU A 1 95 ? -12.022 -10.920 4.889 1.00 95.75 95 GLU A CA 1
ATOM 715 C C . GLU A 1 95 ? -12.651 -11.203 6.248 1.00 95.75 95 GLU A C 1
ATOM 717 O O . GLU A 1 95 ? -13.468 -10.436 6.754 1.00 95.75 95 GLU A O 1
ATOM 722 N N . ARG A 1 96 ? -12.218 -12.293 6.872 1.00 96.81 96 ARG A N 1
ATOM 723 C CA . ARG A 1 96 ? -12.480 -12.600 8.269 1.00 96.81 96 ARG A CA 1
ATOM 724 C C . ARG A 1 96 ? -11.259 -12.227 9.097 1.00 96.81 96 ARG A C 1
ATOM 726 O O . ARG A 1 96 ? -10.201 -12.844 8.961 1.00 96.81 96 ARG A O 1
ATOM 733 N N . LEU A 1 97 ? -11.422 -11.258 9.990 1.00 95.25 97 LEU A N 1
ATOM 734 C CA . LEU A 1 97 ? -10.428 -10.915 10.998 1.00 95.25 97 LEU A CA 1
ATOM 735 C C . LEU A 1 97 ? -10.601 -11.844 12.200 1.00 95.25 97 LEU A C 1
ATOM 737 O O . LEU A 1 97 ? -11.691 -11.939 12.766 1.00 95.25 97 LEU A O 1
ATOM 741 N N . VAL A 1 98 ? -9.525 -12.530 12.579 1.00 95.81 98 VAL A N 1
ATOM 742 C CA . VAL A 1 98 ? -9.475 -13.438 13.728 1.00 95.81 98 VAL A CA 1
ATOM 743 C C . VAL A 1 98 ? -8.527 -12.870 14.771 1.00 95.81 98 VAL A C 1
ATOM 745 O O . VAL A 1 98 ? -7.343 -12.649 14.503 1.00 95.81 98 VAL A O 1
ATOM 748 N N . LYS A 1 99 ? -9.056 -12.651 15.972 1.00 93.50 99 LYS A N 1
ATOM 749 C CA . LYS A 1 99 ? -8.300 -12.146 17.114 1.00 93.50 99 LYS A CA 1
ATOM 750 C C . LYS A 1 99 ? -7.179 -13.126 17.475 1.00 93.50 99 LYS A C 1
ATOM 752 O O . LYS A 1 99 ? -7.455 -14.249 17.888 1.00 93.50 99 LYS A O 1
ATOM 757 N N . ALA A 1 100 ? -5.932 -12.680 17.337 1.00 93.31 100 ALA A N 1
ATOM 758 C CA . ALA A 1 100 ? -4.735 -13.443 17.700 1.00 93.31 100 ALA A CA 1
ATOM 759 C C . ALA A 1 100 ? -3.968 -12.758 18.845 1.00 93.31 100 ALA A C 1
ATOM 761 O O . ALA A 1 100 ? -3.641 -13.400 19.841 1.00 93.31 100 ALA A O 1
ATOM 762 N N . GLY A 1 101 ? -3.750 -11.444 18.750 1.00 91.06 101 GLY A N 1
ATOM 763 C CA . GLY A 1 101 ? -3.225 -10.616 19.835 1.00 91.06 101 GLY A CA 1
ATOM 764 C C . GLY A 1 101 ? -4.316 -10.033 20.745 1.00 91.06 101 GLY A C 1
ATOM 765 O O . GLY A 1 101 ? -5.475 -9.869 20.348 1.00 91.06 101 GLY A O 1
ATOM 766 N N . THR A 1 102 ? -3.950 -9.663 21.973 1.00 90.50 102 THR A N 1
ATOM 767 C CA . THR A 1 102 ? -4.870 -9.100 22.980 1.00 90.50 102 THR A CA 1
ATOM 768 C C . THR A 1 102 ? -5.606 -7.844 22.498 1.00 90.50 102 THR A C 1
ATOM 770 O O . THR A 1 102 ? -6.801 -7.702 22.773 1.00 90.50 102 THR A O 1
ATOM 773 N N . PHE A 1 103 ? -4.928 -6.985 21.729 1.00 86.56 103 PHE A N 1
ATOM 774 C CA . PHE A 1 103 ? -5.436 -5.699 21.226 1.00 86.56 103 PHE A CA 1
ATOM 775 C C . PHE A 1 103 ? -5.909 -5.768 19.773 1.00 86.56 103 PHE A C 1
ATOM 777 O O . PHE A 1 103 ? -5.964 -4.765 19.068 1.00 86.56 103 PHE A O 1
ATOM 784 N N . THR A 1 104 ? -6.246 -6.972 19.319 1.00 89.62 104 THR A N 1
ATOM 785 C CA . THR A 1 104 ? -6.777 -7.209 17.977 1.00 89.62 104 THR A CA 1
ATOM 786 C C . THR A 1 104 ? -8.266 -7.517 18.020 1.00 89.62 104 THR A C 1
ATOM 788 O O . THR A 1 104 ? -8.858 -7.670 19.100 1.00 89.62 104 THR A O 1
ATOM 791 N N . ARG A 1 105 ? -8.893 -7.570 16.844 1.00 89.69 105 ARG A N 1
ATOM 792 C CA . ARG A 1 105 ? -10.347 -7.654 16.707 1.00 89.69 105 ARG A CA 1
ATOM 793 C C . ARG A 1 105 ? -10.788 -8.935 16.008 1.00 89.69 105 ARG A C 1
ATOM 795 O O . ARG A 1 105 ? -10.061 -9.527 15.210 1.00 89.69 105 ARG A O 1
ATOM 802 N N . ASN A 1 106 ? -12.013 -9.332 16.330 1.00 96.06 106 ASN A N 1
ATOM 803 C CA . ASN A 1 106 ? -12.813 -10.218 15.502 1.00 96.06 106 ASN A CA 1
ATOM 804 C C . ASN A 1 106 ? -13.778 -9.323 14.732 1.00 96.06 106 ASN A C 1
ATOM 806 O O . ASN A 1 106 ? -14.549 -8.611 15.364 1.00 96.06 106 ASN A O 1
ATOM 810 N N . ASP A 1 107 ? -13.707 -9.346 13.408 1.00 95.44 107 ASP A N 1
ATOM 811 C CA . ASP A 1 107 ? -14.607 -8.579 12.542 1.00 95.44 107 ASP A CA 1
ATOM 812 C C . ASP A 1 107 ? -14.695 -9.238 11.155 1.00 95.44 107 ASP A C 1
ATOM 814 O O . ASP A 1 107 ? -13.929 -10.161 10.838 1.00 95.44 107 ASP A O 1
ATOM 818 N N . TRP A 1 108 ? -15.616 -8.772 10.329 1.00 96.38 108 TRP A N 1
ATOM 819 C CA . TRP A 1 108 ? -15.662 -9.048 8.901 1.00 96.38 108 TRP A CA 1
ATOM 820 C C . TRP A 1 108 ? -15.369 -7.770 8.137 1.00 96.38 108 TRP A C 1
ATOM 822 O O . TRP A 1 108 ? -15.944 -6.734 8.431 1.00 96.38 108 TRP A O 1
ATOM 832 N N . LEU A 1 109 ? -14.506 -7.840 7.133 1.00 95.25 109 LEU A N 1
ATOM 833 C CA . LEU A 1 109 ? -14.173 -6.706 6.284 1.00 95.25 109 LEU A CA 1
ATOM 834 C C . LEU A 1 109 ? -14.538 -7.029 4.840 1.00 95.25 109 LEU A C 1
ATOM 836 O O . LEU A 1 109 ? -14.075 -8.016 4.271 1.00 95.25 109 LEU A O 1
ATOM 840 N N . VAL A 1 110 ? -15.349 -6.169 4.237 1.00 96.62 110 VAL A N 1
ATOM 841 C CA . VAL A 1 110 ? -15.547 -6.136 2.787 1.00 96.62 110 VAL A CA 1
ATOM 842 C C . VAL A 1 110 ? -14.819 -4.927 2.229 1.00 96.62 110 VAL A C 1
ATOM 844 O O . VAL A 1 110 ? -14.946 -3.825 2.762 1.00 96.62 110 VAL A O 1
ATOM 847 N N . ARG A 1 111 ? -14.032 -5.115 1.170 1.00 94.44 111 ARG A N 1
ATOM 848 C CA . ARG A 1 111 ? -13.257 -4.024 0.569 1.00 94.44 111 ARG A CA 1
ATOM 849 C C . ARG A 1 111 ? -13.161 -4.127 -0.942 1.00 94.44 111 ARG A C 1
ATOM 851 O O . ARG A 1 111 ? -13.197 -5.217 -1.515 1.00 94.44 111 ARG A O 1
ATOM 858 N N . ALA A 1 112 ? -12.997 -2.973 -1.568 1.00 94.75 112 ALA A N 1
ATOM 859 C CA . ALA A 1 112 ? -12.728 -2.823 -2.985 1.00 94.75 112 ALA A CA 1
ATOM 860 C C . ALA A 1 112 ? -11.451 -2.002 -3.161 1.00 94.75 112 ALA A C 1
ATOM 862 O O . ALA A 1 112 ? -11.315 -0.933 -2.570 1.00 94.75 112 ALA A O 1
ATOM 863 N N . ALA A 1 113 ? -10.532 -2.496 -3.982 1.00 92.69 113 ALA A N 1
ATOM 864 C CA . ALA A 1 113 ? -9.284 -1.827 -4.306 1.00 92.69 113 ALA A CA 1
ATOM 865 C C . ALA A 1 113 ? -9.131 -1.703 -5.820 1.00 92.69 113 ALA A C 1
ATOM 867 O O . ALA A 1 113 ? -9.418 -2.637 -6.564 1.00 92.69 113 ALA A O 1
ATOM 868 N N . TYR A 1 114 ? -8.649 -0.561 -6.280 1.00 93.06 114 TYR A N 1
ATOM 869 C CA . TYR A 1 114 ? -8.334 -0.300 -7.670 1.00 93.06 114 TYR A CA 1
ATOM 870 C C . TYR A 1 114 ? -6.893 0.172 -7.786 1.00 93.06 114 TYR A C 1
ATOM 872 O O . TYR A 1 114 ? -6.423 0.996 -6.999 1.00 93.06 114 TYR A O 1
ATOM 880 N N . SER A 1 115 ? -6.188 -0.346 -8.786 1.00 91.19 115 SER A N 1
ATOM 881 C CA . SER A 1 115 ? -4.848 0.125 -9.108 1.00 91.19 115 SER A CA 1
ATOM 882 C C . SER A 1 115 ? -4.592 0.173 -10.604 1.00 91.19 115 SER A C 1
ATOM 884 O O . SER A 1 115 ? -5.053 -0.672 -11.376 1.00 91.19 115 SER A O 1
ATOM 886 N N . ALA A 1 116 ? -3.762 1.114 -11.019 1.00 91.31 116 ALA A N 1
ATOM 887 C CA . ALA A 1 116 ? -3.077 1.003 -12.286 1.00 91.31 116 ALA A CA 1
ATOM 888 C C . ALA A 1 116 ? -1.713 1.654 -12.191 1.00 91.31 116 ALA A C 1
ATOM 890 O O . ALA A 1 116 ? -1.461 2.584 -11.422 1.00 91.31 116 ALA A O 1
ATOM 891 N N . THR A 1 117 ? -0.811 1.088 -12.972 1.00 90.56 117 THR A N 1
ATOM 892 C CA . THR A 1 117 ? 0.596 1.432 -12.938 1.00 90.56 117 THR A CA 1
ATOM 893 C C . THR A 1 117 ? 1.123 1.410 -14.358 1.00 90.56 117 THR A C 1
ATOM 895 O O . THR A 1 117 ? 0.702 0.591 -15.177 1.00 90.56 117 THR A O 1
ATOM 898 N N . GLN A 1 118 ? 2.057 2.302 -14.652 1.00 91.25 118 GLN A N 1
ATOM 899 C CA . GLN A 1 118 ? 2.784 2.316 -15.914 1.00 91.25 118 GLN A CA 1
ATOM 900 C C . GLN A 1 118 ? 4.240 2.655 -15.635 1.00 91.25 118 GLN A C 1
ATOM 902 O O . GLN A 1 118 ? 4.548 3.421 -14.723 1.00 91.25 118 GLN A O 1
ATOM 907 N N . GLY A 1 119 ? 5.149 2.070 -16.415 1.00 86.25 119 GLY A N 1
ATOM 908 C CA . GLY A 1 119 ? 6.578 2.331 -16.253 1.00 86.25 119 GLY A CA 1
ATOM 909 C C . GLY A 1 119 ? 7.155 1.754 -14.956 1.00 86.25 119 GLY A C 1
ATOM 910 O O . GLY A 1 119 ? 8.153 2.257 -14.449 1.00 86.25 119 GLY A O 1
ATOM 911 N N . GLN A 1 120 ? 6.550 0.707 -14.392 1.00 79.62 120 GLN A N 1
ATOM 912 C CA . GLN A 1 120 ? 7.151 0.007 -13.253 1.00 79.62 120 GLN A CA 1
ATOM 913 C C . GLN A 1 120 ? 8.327 -0.871 -13.688 1.00 79.62 120 GLN A C 1
ATOM 915 O O . GLN A 1 120 ? 9.254 -1.041 -12.909 1.00 79.62 120 GLN A O 1
ATOM 920 N N . LEU A 1 121 ? 8.317 -1.383 -14.923 1.00 79.56 121 LEU A N 1
ATOM 921 C CA . LEU A 1 121 ? 9.431 -2.123 -15.520 1.00 79.56 121 LEU A CA 1
ATOM 922 C C . LEU A 1 121 ? 10.286 -1.205 -16.408 1.00 79.56 121 LEU A C 1
ATOM 924 O O . LEU A 1 121 ? 9.722 -0.321 -17.064 1.00 79.56 121 LEU A O 1
ATOM 928 N N . PRO A 1 122 ? 11.614 -1.420 -16.469 1.00 78.19 122 PRO A N 1
ATOM 929 C CA . PRO A 1 122 ? 12.472 -0.712 -17.409 1.00 78.19 122 PRO A CA 1
ATOM 930 C C . PRO A 1 122 ? 12.055 -0.978 -18.865 1.00 78.19 122 PRO A C 1
ATOM 932 O O . PRO A 1 122 ? 11.789 -2.129 -19.217 1.00 78.19 122 PRO A O 1
ATOM 935 N N . PRO A 1 123 ? 12.021 0.048 -19.734 1.00 80.75 123 PRO A N 1
ATOM 936 C CA . PRO A 1 123 ? 11.811 -0.145 -21.163 1.00 80.75 123 PRO A CA 1
ATOM 937 C C . PRO A 1 123 ? 12.990 -0.916 -21.782 1.00 80.75 123 PRO A C 1
ATOM 939 O O . PRO A 1 123 ? 14.093 -0.875 -21.225 1.00 80.75 123 PRO A O 1
ATOM 942 N N . PRO A 1 124 ? 12.799 -1.573 -22.947 1.00 77.25 124 PRO A N 1
ATOM 943 C CA . PRO A 1 124 ? 13.869 -2.306 -23.629 1.00 77.25 124 PRO A CA 1
ATOM 944 C C . PRO A 1 124 ? 15.089 -1.434 -23.933 1.00 77.25 124 PRO A C 1
ATOM 946 O O . PRO A 1 124 ? 16.216 -1.895 -23.806 1.00 77.25 124 PRO A O 1
ATOM 949 N N . GLN A 1 125 ? 14.852 -0.168 -24.282 1.00 77.75 125 GLN A N 1
ATOM 950 C CA . GLN A 1 125 ? 15.880 0.826 -24.566 1.00 77.75 125 GLN A CA 1
ATOM 951 C C . GLN A 1 125 ? 15.661 2.068 -23.703 1.00 77.75 125 GLN A C 1
ATOM 953 O O . GLN A 1 125 ? 14.525 2.487 -23.469 1.00 77.75 125 GLN A O 1
ATOM 958 N N . GLY A 1 126 ? 16.759 2.686 -23.271 1.00 81.25 126 GLY A N 1
ATOM 959 C CA . GLY A 1 126 ? 16.738 3.942 -22.529 1.00 81.25 126 GLY A CA 1
ATOM 960 C C . GLY A 1 126 ? 16.910 3.778 -21.019 1.00 81.25 126 GLY A C 1
ATOM 961 O O . GLY A 1 126 ? 16.443 2.833 -20.384 1.00 81.25 126 GLY A O 1
ATOM 962 N N . ARG A 1 127 ? 17.609 4.750 -20.424 1.00 87.75 127 ARG A N 1
ATOM 963 C CA . ARG A 1 127 ? 17.971 4.753 -18.996 1.00 87.75 127 ARG A CA 1
ATOM 964 C C . ARG A 1 127 ? 16.985 5.506 -18.107 1.00 87.75 127 ARG A C 1
ATOM 966 O O . ARG A 1 127 ? 17.095 5.396 -16.892 1.00 87.75 127 ARG A O 1
ATOM 973 N N . ARG A 1 128 ? 16.063 6.276 -18.691 1.00 92.06 128 ARG A N 1
ATOM 974 C CA . ARG A 1 128 ? 15.082 7.114 -17.990 1.00 92.06 128 ARG A CA 1
ATOM 975 C C . ARG A 1 128 ? 13.737 7.047 -18.701 1.00 92.06 128 ARG A C 1
ATOM 977 O O . ARG A 1 128 ? 13.689 7.196 -19.918 1.00 92.06 128 ARG A O 1
ATOM 984 N N . TRP A 1 129 ? 12.662 6.900 -17.942 1.00 94.19 129 TRP A N 1
ATOM 985 C CA . TRP A 1 129 ? 11.287 6.953 -18.439 1.00 94.19 129 TRP A CA 1
ATOM 986 C C . TRP A 1 129 ? 10.367 7.576 -17.386 1.00 94.19 129 TRP A C 1
ATOM 988 O O . TRP A 1 129 ? 10.778 7.782 -16.246 1.00 94.19 129 TRP A O 1
ATOM 998 N N . MET A 1 130 ? 9.138 7.927 -17.762 1.00 95.62 130 MET A N 1
ATOM 999 C CA . MET A 1 130 ? 8.1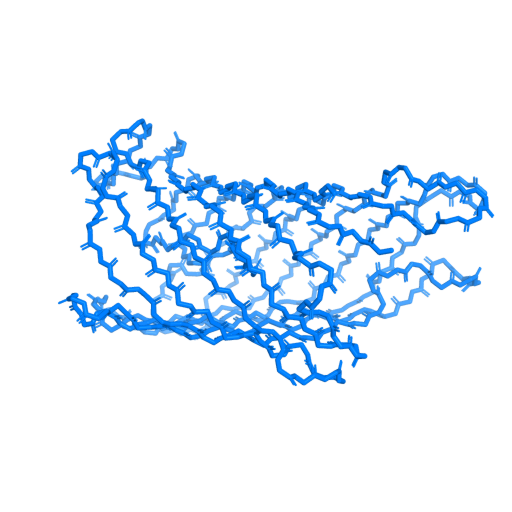24 8.360 -16.796 1.00 95.62 130 MET A CA 1
ATOM 1000 C C . MET A 1 130 ? 7.352 7.152 -16.283 1.00 95.62 130 MET A C 1
ATOM 1002 O O . MET A 1 130 ? 6.998 6.261 -17.057 1.00 95.62 130 MET A O 1
ATOM 1006 N N . ALA A 1 131 ? 7.086 7.141 -14.984 1.00 95.00 131 ALA A N 1
ATOM 1007 C CA . ALA A 1 131 ? 6.285 6.123 -14.334 1.00 95.00 131 ALA A CA 1
ATOM 1008 C C . ALA A 1 131 ? 5.154 6.769 -13.535 1.00 95.00 131 ALA A C 1
ATOM 1010 O O . ALA A 1 131 ? 5.306 7.860 -12.974 1.00 95.00 131 ALA A O 1
ATOM 1011 N N . TYR A 1 132 ? 4.026 6.069 -13.476 1.00 94.69 132 TYR A N 1
ATOM 1012 C CA . TYR A 1 132 ? 2.922 6.409 -12.593 1.00 94.69 132 TYR A CA 1
ATOM 1013 C C . TYR A 1 132 ? 2.455 5.169 -11.835 1.00 94.69 132 TYR A C 1
ATOM 1015 O O . TYR A 1 132 ? 2.579 4.033 -12.305 1.00 94.69 132 TYR A O 1
ATOM 1023 N N . ASP A 1 133 ? 1.900 5.411 -10.660 1.00 92.44 133 ASP A N 1
ATOM 1024 C CA . ASP A 1 133 ? 1.205 4.430 -9.841 1.00 92.44 133 ASP A CA 1
ATOM 1025 C C . ASP A 1 133 ? 0.028 5.135 -9.184 1.00 92.44 133 ASP A C 1
ATOM 1027 O O . ASP A 1 133 ? 0.200 6.187 -8.568 1.00 92.44 133 ASP A O 1
ATOM 1031 N N . HIS A 1 134 ? -1.165 4.581 -9.345 1.00 92.38 134 HIS A N 1
ATOM 1032 C CA . HIS A 1 134 ? -2.308 4.976 -8.546 1.00 92.38 134 HIS A CA 1
ATOM 1033 C C . HIS A 1 134 ? -2.871 3.759 -7.833 1.00 92.38 134 HIS A C 1
ATOM 1035 O O . HIS A 1 134 ? -3.016 2.680 -8.414 1.00 92.38 134 HIS A O 1
ATOM 1041 N N . TYR A 1 135 ? -3.220 3.972 -6.576 1.00 92.25 135 TYR A N 1
ATOM 1042 C CA . TYR A 1 135 ? -3.876 3.005 -5.725 1.00 92.25 135 TYR A CA 1
ATOM 1043 C C . TYR A 1 135 ? -5.028 3.694 -5.011 1.00 92.25 135 TYR A C 1
ATOM 1045 O O . TYR A 1 135 ? -4.848 4.776 -4.459 1.00 92.25 135 TYR A O 1
ATOM 1053 N N . ALA A 1 136 ? -6.195 3.068 -4.999 1.00 92.94 136 ALA A N 1
ATOM 1054 C CA . ALA A 1 136 ? -7.318 3.484 -4.179 1.00 92.94 136 ALA A CA 1
ATOM 1055 C C . ALA A 1 136 ? -7.970 2.249 -3.570 1.00 92.94 136 ALA A C 1
ATOM 1057 O O . ALA A 1 136 ? -8.155 1.246 -4.253 1.00 92.94 136 ALA A O 1
ATOM 1058 N N . GLU A 1 137 ? -8.333 2.315 -2.301 1.00 92.19 137 GLU A N 1
ATOM 1059 C CA . GLU A 1 137 ? -9.060 1.261 -1.611 1.00 92.19 137 GLU A CA 1
ATOM 1060 C C . GLU A 1 137 ? -10.102 1.875 -0.688 1.00 92.19 137 GLU A C 1
ATOM 1062 O O . GLU A 1 137 ? -9.853 2.900 -0.060 1.00 92.19 137 GLU A O 1
ATOM 1067 N N . ALA A 1 138 ? -11.257 1.228 -0.592 1.00 93.81 138 ALA A N 1
ATOM 1068 C CA . ALA A 1 138 ? -12.254 1.507 0.424 1.00 93.81 138 ALA A CA 1
ATOM 1069 C C . ALA A 1 138 ? -12.749 0.196 1.029 1.00 93.81 138 ALA A C 1
ATOM 1071 O O . ALA A 1 138 ? -12.893 -0.809 0.324 1.00 93.81 138 ALA A O 1
ATOM 1072 N N . GLY A 1 139 ? -13.017 0.211 2.328 1.00 93.44 139 GLY A N 1
ATOM 1073 C CA . GLY A 1 139 ? -13.461 -0.958 3.063 1.00 93.44 139 GLY A CA 1
ATOM 1074 C C . GLY A 1 139 ? -14.417 -0.608 4.189 1.00 93.44 139 GLY A C 1
ATOM 1075 O O . GLY A 1 139 ? -14.395 0.498 4.730 1.00 93.44 139 GLY A O 1
ATOM 1076 N N . ARG A 1 140 ? -15.260 -1.579 4.533 1.00 94.31 140 ARG A N 1
ATOM 1077 C CA . ARG A 1 140 ? -16.197 -1.499 5.647 1.00 94.31 140 ARG A CA 1
ATOM 1078 C C . ARG A 1 140 ? -16.098 -2.745 6.505 1.00 94.31 140 ARG A C 1
ATOM 1080 O O . ARG A 1 140 ? -16.274 -3.866 6.021 1.00 94.31 140 ARG A O 1
ATOM 1087 N N . TYR A 1 141 ? -15.856 -2.517 7.782 1.00 94.50 141 TYR A N 1
ATOM 1088 C CA . TYR A 1 141 ? -15.991 -3.512 8.821 1.00 94.50 141 TYR A CA 1
ATOM 1089 C C . TYR A 1 141 ? -17.474 -3.695 9.155 1.00 94.50 141 TYR A C 1
ATOM 1091 O O . TYR A 1 141 ? -18.195 -2.722 9.390 1.00 94.50 141 TYR A O 1
ATOM 1099 N N . LEU A 1 142 ? -17.955 -4.933 9.111 1.00 96.31 142 LEU A N 1
ATOM 1100 C CA . LEU A 1 142 ? -19.379 -5.237 9.221 1.00 96.31 142 LEU A CA 1
ATOM 1101 C C . LEU A 1 142 ? -19.849 -5.252 10.674 1.00 96.31 142 LEU A C 1
ATOM 1103 O O . LEU A 1 142 ? -20.959 -4.791 10.935 1.00 96.31 142 LEU A O 1
ATOM 1107 N N . ASP A 1 143 ? -19.016 -5.728 11.605 1.00 94.88 143 ASP A N 1
ATOM 1108 C CA . ASP A 1 143 ? -19.395 -5.832 13.015 1.00 94.88 143 ASP A CA 1
ATOM 1109 C C . ASP A 1 143 ? -19.229 -4.476 13.718 1.00 94.88 143 ASP A C 1
ATOM 1111 O O . ASP A 1 143 ? -20.131 -4.015 14.416 1.00 94.88 143 ASP A O 1
ATOM 1115 N N . SER A 1 144 ? -18.091 -3.800 13.515 1.00 92.31 144 SER A N 1
ATOM 1116 C CA . SER A 1 144 ? -17.827 -2.485 14.124 1.00 92.31 144 SER A CA 1
ATOM 1117 C C . SER A 1 144 ? -18.470 -1.304 13.391 1.00 92.31 144 SER A C 1
ATOM 1119 O O . SER A 1 144 ? -18.598 -0.226 13.971 1.00 92.31 144 SER A O 1
ATOM 1121 N N . GLY A 1 145 ? -18.857 -1.470 12.122 1.00 93.31 145 GLY A N 1
ATOM 1122 C CA . GLY A 1 145 ? -19.349 -0.374 11.280 1.00 93.31 145 GLY A CA 1
ATOM 1123 C C . GLY A 1 145 ? -18.273 0.646 10.884 1.00 93.31 145 GLY A C 1
ATOM 1124 O O . GLY A 1 145 ? -18.603 1.686 10.309 1.00 93.31 145 GLY A O 1
ATOM 1125 N N . GLU A 1 146 ? -17.000 0.371 11.186 1.00 92.25 146 GLU A N 1
ATOM 1126 C CA . GLU A 1 146 ? -15.876 1.212 10.783 1.00 92.25 146 GLU A CA 1
ATOM 1127 C C . GLU A 1 146 ? -15.739 1.199 9.255 1.00 92.25 146 GLU A C 1
ATOM 1129 O O . GLU A 1 146 ? -15.713 0.147 8.616 1.00 92.25 146 GLU A O 1
ATOM 1134 N N . GLU A 1 147 ? -15.632 2.380 8.664 1.00 93.00 147 GLU A N 1
ATOM 1135 C CA . GLU A 1 147 ? -15.420 2.574 7.235 1.00 93.00 147 GLU A CA 1
ATOM 1136 C C . GLU A 1 147 ? -14.114 3.318 7.039 1.00 93.00 147 GLU A C 1
ATOM 1138 O O . GLU A 1 147 ? -13.854 4.318 7.713 1.00 93.00 147 GLU A O 1
ATOM 1143 N N . TYR A 1 148 ? -13.312 2.854 6.089 1.00 91.62 148 TYR A N 1
ATOM 1144 C CA . TYR A 1 148 ? -12.074 3.513 5.722 1.00 91.62 148 TYR A CA 1
ATOM 1145 C C . TYR A 1 148 ? -11.939 3.624 4.209 1.00 91.62 148 TYR A C 1
ATOM 1147 O O . TYR A 1 148 ? -12.467 2.812 3.448 1.00 91.62 148 TYR A O 1
ATOM 1155 N N . ALA A 1 149 ? -11.182 4.625 3.777 1.00 92.00 149 ALA A N 1
ATOM 1156 C CA . ALA A 1 149 ? -10.705 4.721 2.411 1.00 92.00 149 ALA A CA 1
ATOM 1157 C C . ALA A 1 149 ? -9.289 5.286 2.385 1.00 92.00 149 ALA A C 1
ATOM 1159 O O . ALA A 1 149 ? -8.938 6.155 3.180 1.00 92.00 149 ALA A O 1
ATOM 1160 N N . VAL A 1 150 ? -8.476 4.803 1.458 1.00 90.94 150 VAL A N 1
ATOM 1161 C CA . VAL A 1 150 ? -7.115 5.277 1.211 1.00 90.94 150 VAL A CA 1
ATOM 1162 C C . VAL A 1 150 ? -6.924 5.474 -0.279 1.00 90.94 150 VAL A C 1
ATOM 1164 O O . VAL A 1 150 ? -7.383 4.665 -1.082 1.00 90.94 150 VAL A O 1
ATOM 1167 N N . ALA A 1 151 ? -6.221 6.528 -0.664 1.00 92.44 151 ALA A N 1
ATOM 1168 C CA . ALA A 1 151 ? -5.776 6.706 -2.034 1.00 92.44 151 ALA A CA 1
ATOM 1169 C C . ALA A 1 151 ? -4.357 7.266 -2.061 1.00 92.44 151 ALA A C 1
ATOM 1171 O O . ALA A 1 151 ? -4.016 8.157 -1.288 1.00 92.44 151 ALA A O 1
ATOM 1172 N N . GLU A 1 152 ? -3.530 6.749 -2.961 1.00 92.44 152 GLU A N 1
ATOM 1173 C CA . GLU A 1 152 ? -2.171 7.215 -3.204 1.00 92.44 152 GLU A CA 1
ATOM 1174 C C . GLU A 1 152 ? -1.956 7.341 -4.713 1.00 92.44 152 GLU A C 1
ATOM 1176 O O . GLU A 1 152 ? -2.187 6.399 -5.469 1.00 92.44 152 GLU A O 1
ATOM 1181 N N . LEU A 1 153 ? -1.504 8.512 -5.148 1.00 94.75 153 LEU A N 1
ATOM 1182 C CA . LEU A 1 153 ? -1.080 8.775 -6.516 1.00 94.75 153 LEU A CA 1
ATOM 1183 C C . LEU A 1 153 ? 0.396 9.147 -6.493 1.00 94.75 153 LEU A C 1
ATOM 1185 O O . LEU A 1 153 ? 0.796 10.058 -5.772 1.00 94.75 153 LEU A O 1
ATOM 1189 N N . ARG A 1 154 ? 1.198 8.462 -7.304 1.00 95.44 154 ARG A N 1
ATOM 1190 C CA . ARG A 1 154 ? 2.629 8.706 -7.472 1.00 95.44 154 ARG A CA 1
ATOM 1191 C C . ARG A 1 154 ? 2.950 8.909 -8.945 1.00 95.44 154 ARG A C 1
ATOM 1193 O O . ARG A 1 154 ? 2.531 8.117 -9.788 1.00 95.44 154 ARG A O 1
ATOM 1200 N N . TYR A 1 155 ? 3.731 9.937 -9.257 1.00 97.38 155 TYR A N 1
ATOM 1201 C CA . TYR A 1 155 ? 4.155 10.225 -10.627 1.00 97.38 155 TYR A CA 1
ATOM 1202 C C . TYR A 1 155 ? 5.559 10.815 -10.669 1.00 97.38 155 TYR A C 1
ATOM 1204 O O . TYR A 1 155 ? 5.874 11.733 -9.908 1.00 97.38 155 TYR A O 1
ATOM 1212 N N . GLY A 1 156 ? 6.398 10.319 -11.576 1.00 97.44 156 GLY A N 1
ATOM 1213 C CA . GLY A 1 156 ? 7.706 10.916 -11.813 1.00 97.44 156 GLY A CA 1
ATOM 1214 C C . GLY A 1 156 ? 8.679 10.047 -12.609 1.00 97.44 156 GLY A C 1
ATOM 1215 O O . GLY A 1 156 ? 8.319 8.958 -13.066 1.00 97.44 156 GLY A O 1
ATOM 1216 N N . PRO A 1 157 ? 9.909 10.544 -12.814 1.00 96.50 157 PRO A N 1
ATOM 1217 C CA . PRO A 1 157 ? 10.948 9.855 -13.569 1.00 96.50 157 PRO A CA 1
ATOM 1218 C C . PRO A 1 157 ? 11.488 8.617 -12.849 1.00 96.50 157 PRO A C 1
ATOM 1220 O O . PRO A 1 157 ? 11.895 8.673 -11.692 1.00 96.50 157 PRO A O 1
ATOM 1223 N N . ASN A 1 158 ? 11.566 7.509 -13.577 1.00 95.00 158 ASN A N 1
ATOM 1224 C CA . ASN A 1 158 ? 12.201 6.269 -13.159 1.00 95.00 158 ASN A CA 1
ATOM 1225 C C . ASN A 1 158 ? 13.475 6.042 -13.981 1.00 95.00 158 ASN A C 1
ATOM 1227 O O . ASN A 1 158 ? 13.523 6.366 -15.172 1.00 95.00 158 ASN A O 1
ATOM 1231 N N . TRP A 1 159 ? 14.515 5.527 -13.337 1.00 93.06 159 TRP A N 1
ATOM 1232 C CA . TRP A 1 159 ? 15.839 5.329 -13.910 1.00 93.06 159 TRP A CA 1
ATOM 1233 C C . TRP A 1 159 ? 16.292 3.891 -13.746 1.00 93.06 159 TRP A C 1
ATOM 1235 O O . TRP A 1 159 ? 16.179 3.314 -12.668 1.00 93.06 159 TRP A O 1
ATOM 1245 N N . ARG A 1 160 ? 16.893 3.337 -14.799 1.00 89.12 160 ARG A N 1
ATOM 1246 C CA . ARG A 1 160 ? 17.571 2.039 -14.741 1.00 89.12 160 ARG A CA 1
ATOM 1247 C C . ARG A 1 160 ? 18.900 2.204 -14.002 1.00 89.12 160 ARG A C 1
ATOM 1249 O O . ARG A 1 160 ? 19.690 3.093 -14.330 1.00 89.12 160 ARG A O 1
ATOM 1256 N N . LEU A 1 161 ? 19.152 1.324 -13.040 1.00 86.75 161 LEU A N 1
ATOM 1257 C CA . LEU A 1 161 ? 20.429 1.187 -12.350 1.00 86.75 161 LEU A CA 1
ATOM 1258 C C . LEU A 1 161 ? 21.182 -0.021 -12.926 1.00 86.75 161 LEU A C 1
ATOM 1260 O O . LEU A 1 161 ? 20.618 -1.108 -13.013 1.00 86.75 161 LEU A O 1
ATOM 1264 N N . GLY A 1 162 ? 22.451 0.167 -13.295 1.00 78.25 162 GLY A N 1
ATOM 1265 C CA . GLY A 1 162 ? 23.290 -0.871 -13.911 1.00 78.25 162 GLY A CA 1
ATOM 1266 C C . GLY A 1 162 ? 23.363 -0.807 -15.443 1.00 78.25 162 GLY A C 1
ATOM 1267 O O . GLY A 1 162 ? 22.729 0.040 -16.077 1.00 78.25 162 GLY A O 1
ATOM 1268 N N . ALA A 1 163 ? 24.197 -1.677 -16.021 1.00 68.25 163 ALA A N 1
ATOM 1269 C CA . ALA A 1 163 ? 24.302 -1.879 -17.469 1.00 68.25 163 ALA A CA 1
ATOM 1270 C C . ALA A 1 163 ? 23.057 -2.599 -18.021 1.00 68.25 163 ALA A C 1
ATOM 1272 O O . ALA A 1 163 ? 22.268 -3.144 -17.250 1.00 68.25 163 ALA A O 1
ATOM 1273 N N . GLU A 1 164 ? 22.872 -2.612 -19.343 1.00 65.69 164 GLU A N 1
ATOM 1274 C CA . GLU A 1 164 ? 21.698 -3.241 -19.973 1.00 65.69 164 GLU A CA 1
ATOM 1275 C C . GLU A 1 164 ? 21.578 -4.742 -19.660 1.00 65.69 164 GLU A C 1
ATOM 1277 O O . GLU A 1 164 ? 20.457 -5.212 -19.478 1.00 65.69 164 GLU A O 1
ATOM 1282 N N . ASP A 1 165 ? 22.715 -5.421 -19.462 1.00 62.94 165 ASP A N 1
ATOM 1283 C CA . ASP A 1 165 ? 22.817 -6.852 -19.131 1.00 62.94 165 ASP A CA 1
ATOM 1284 C C . ASP A 1 165 ? 22.894 -7.148 -17.617 1.00 62.94 165 ASP A C 1
ATOM 1286 O O . ASP A 1 165 ? 23.029 -8.300 -17.197 1.00 62.94 165 ASP A O 1
ATOM 1290 N N . ALA A 1 166 ? 22.875 -6.117 -16.764 1.00 63.94 166 ALA A N 1
ATOM 1291 C CA . ALA A 1 166 ? 22.933 -6.292 -15.314 1.00 63.94 166 ALA A CA 1
ATOM 1292 C C . ALA A 1 166 ? 21.564 -6.694 -14.743 1.00 63.94 166 ALA A C 1
ATOM 1294 O O . ALA A 1 166 ? 20.523 -6.435 -15.344 1.00 63.94 166 ALA A O 1
ATOM 1295 N N . ARG A 1 167 ? 21.552 -7.273 -13.530 1.00 69.62 167 ARG A N 1
ATOM 1296 C CA . ARG A 1 167 ? 20.297 -7.542 -12.804 1.00 69.62 167 ARG A CA 1
ATOM 1297 C C . ARG A 1 167 ? 19.461 -6.259 -12.741 1.00 69.62 167 ARG A C 1
ATOM 1299 O O . ARG A 1 167 ? 20.005 -5.246 -12.288 1.00 69.62 167 ARG A O 1
ATOM 1306 N N . PRO A 1 168 ? 18.171 -6.278 -13.124 1.00 77.75 168 PRO A N 1
ATOM 1307 C CA . PRO A 1 168 ? 17.399 -5.061 -13.192 1.00 77.75 168 PRO A CA 1
ATOM 1308 C C . PRO A 1 168 ? 17.273 -4.498 -11.794 1.00 77.75 168 PRO A C 1
ATOM 1310 O O . PRO A 1 168 ? 16.837 -5.166 -10.850 1.00 77.75 168 PRO A O 1
ATOM 1313 N N . ALA A 1 169 ? 17.643 -3.237 -11.686 1.00 87.50 169 ALA A N 1
ATOM 1314 C CA . ALA A 1 169 ? 17.305 -2.397 -10.569 1.00 87.50 169 ALA A CA 1
ATOM 1315 C C . ALA A 1 169 ? 16.859 -1.045 -11.115 1.00 87.50 169 ALA A C 1
ATOM 1317 O O . ALA A 1 169 ? 17.273 -0.623 -12.200 1.00 87.50 169 ALA A O 1
ATOM 1318 N N . SER A 1 170 ? 15.988 -0.368 -10.381 1.00 91.44 170 SER A N 1
ATOM 1319 C CA . SER A 1 170 ? 15.518 0.953 -10.758 1.00 91.44 170 SER A CA 1
ATOM 1320 C C . SER A 1 170 ? 15.460 1.878 -9.560 1.00 91.44 170 SER A C 1
ATOM 1322 O O . SER A 1 170 ? 15.198 1.452 -8.435 1.00 91.44 170 SER A O 1
ATOM 1324 N N . LEU A 1 171 ? 15.681 3.156 -9.828 1.00 94.62 171 LEU A N 1
ATOM 1325 C CA . LEU A 1 171 ? 15.451 4.238 -8.891 1.00 94.62 171 LEU A CA 1
ATOM 1326 C C . LEU A 1 171 ? 14.322 5.081 -9.457 1.00 94.62 171 LEU A C 1
ATOM 1328 O O . LEU A 1 171 ? 14.439 5.570 -10.570 1.00 94.62 171 LEU A O 1
ATOM 1332 N N . TRP A 1 172 ? 13.246 5.265 -8.715 1.00 95.88 172 TRP A N 1
ATOM 1333 C CA . TRP A 1 172 ? 12.103 6.059 -9.135 1.00 95.88 172 TRP A CA 1
ATOM 1334 C C . TRP A 1 172 ? 11.954 7.235 -8.194 1.00 95.88 172 TRP A C 1
ATOM 1336 O O . TRP A 1 172 ? 11.762 7.015 -7.005 1.00 95.88 172 TRP A O 1
ATOM 1346 N N . THR A 1 173 ? 12.052 8.466 -8.693 1.00 97.19 173 THR A N 1
ATOM 1347 C CA . THR A 1 173 ? 11.649 9.635 -7.906 1.00 97.19 173 THR A CA 1
ATOM 1348 C C . THR A 1 173 ? 10.282 10.096 -8.362 1.00 97.19 173 THR A C 1
ATOM 1350 O O . THR A 1 173 ? 9.943 10.051 -9.547 1.00 97.19 173 THR A O 1
ATOM 1353 N N . HIS A 1 174 ? 9.467 10.524 -7.408 1.00 97.38 174 HIS A N 1
ATOM 1354 C CA . HIS A 1 174 ? 8.071 10.819 -7.676 1.00 97.38 174 HIS A CA 1
ATOM 1355 C C . HIS A 1 174 ? 7.546 11.922 -6.775 1.00 97.38 174 HIS A C 1
ATOM 1357 O O . HIS A 1 174 ? 7.946 12.054 -5.619 1.00 97.38 174 HIS A O 1
ATOM 1363 N N . ALA A 1 175 ? 6.602 12.687 -7.310 1.00 98.12 175 ALA A N 1
ATOM 1364 C CA . ALA A 1 175 ? 5.636 13.389 -6.489 1.00 98.12 175 ALA A CA 1
ATOM 1365 C C . ALA A 1 175 ? 4.598 12.384 -5.981 1.00 98.12 175 ALA A C 1
ATOM 1367 O O . ALA A 1 175 ? 4.282 11.414 -6.674 1.00 98.12 175 ALA A O 1
ATOM 1368 N N . VAL A 1 176 ? 4.084 12.606 -4.776 1.00 96.06 176 VAL A N 1
ATOM 1369 C CA . VAL A 1 176 ? 3.031 11.795 -4.162 1.00 96.06 176 VAL A CA 1
ATOM 1370 C C . VAL A 1 176 ? 1.889 12.683 -3.687 1.00 96.06 176 VAL A C 1
ATOM 1372 O O . VAL A 1 176 ? 2.130 13.744 -3.118 1.00 96.06 176 VAL A O 1
ATOM 1375 N N . LEU A 1 177 ? 0.660 12.223 -3.890 1.00 95.81 177 LEU A N 1
ATOM 1376 C CA . LEU A 1 177 ? -0.554 12.712 -3.246 1.00 95.81 177 LEU A CA 1
ATOM 1377 C C . LEU A 1 177 ? -1.176 11.537 -2.494 1.00 95.81 177 LEU A C 1
ATOM 1379 O O . LEU A 1 177 ? -1.325 10.458 -3.067 1.00 95.81 177 LEU A O 1
ATOM 1383 N N . ALA A 1 178 ? -1.528 11.738 -1.230 1.00 93.12 178 ALA A N 1
ATOM 1384 C CA . ALA A 1 178 ? -2.140 10.723 -0.389 1.00 93.12 178 ALA A CA 1
ATOM 1385 C C . ALA A 1 178 ? -3.392 11.270 0.298 1.00 93.12 178 ALA A C 1
ATOM 1387 O O . ALA A 1 178 ? -3.385 12.365 0.864 1.00 93.12 178 ALA A O 1
ATOM 1388 N N . LEU A 1 179 ? -4.459 10.479 0.262 1.00 92.88 179 LEU A N 1
ATOM 1389 C CA . LEU A 1 179 ? -5.747 10.764 0.876 1.00 92.88 179 LEU A CA 1
ATOM 1390 C C . LEU A 1 179 ? -6.132 9.599 1.780 1.00 92.88 179 LEU A C 1
ATOM 1392 O O . LEU A 1 179 ? -5.889 8.439 1.448 1.00 92.88 179 LEU A O 1
ATOM 1396 N N . GLU A 1 180 ? -6.746 9.910 2.910 1.00 91.00 180 GLU A N 1
ATOM 1397 C CA . GLU A 1 180 ? -7.264 8.917 3.838 1.00 91.00 180 GLU A CA 1
ATOM 1398 C C . GLU A 1 180 ? -8.585 9.389 4.444 1.00 91.00 180 GLU A C 1
ATOM 1400 O O . GLU A 1 180 ? -8.749 10.565 4.771 1.00 91.00 180 GLU A O 1
ATOM 1405 N N . HIS A 1 181 ?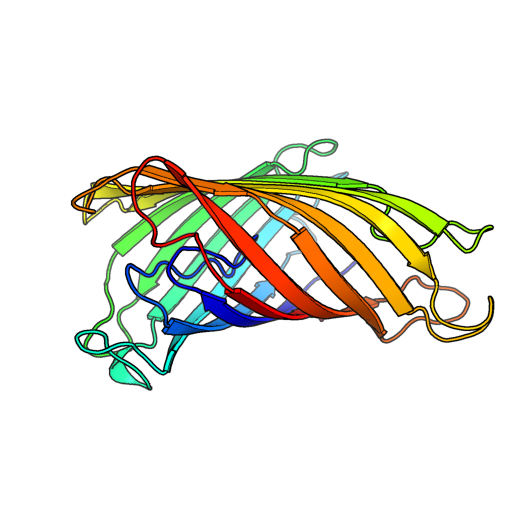 -9.502 8.450 4.632 1.00 92.25 181 HIS A N 1
ATOM 1406 C CA . HIS A 1 181 ? -10.750 8.600 5.357 1.00 92.25 181 HIS A CA 1
ATOM 1407 C C . HIS A 1 181 ? -10.878 7.461 6.370 1.00 92.25 181 HIS A C 1
ATOM 1409 O O . HIS A 1 181 ? -10.579 6.315 6.039 1.00 92.25 181 HIS A O 1
ATOM 1415 N N . ASN A 1 182 ? -11.339 7.761 7.581 1.00 91.25 182 ASN A N 1
ATOM 1416 C CA . ASN A 1 182 ? -11.818 6.763 8.532 1.00 91.25 182 ASN A CA 1
ATOM 1417 C C . ASN A 1 182 ? -12.914 7.379 9.410 1.00 91.25 182 ASN A C 1
ATOM 1419 O O . ASN A 1 182 ? -12.678 8.402 10.060 1.00 91.25 182 ASN A O 1
ATOM 1423 N N . ASN A 1 183 ? -14.101 6.775 9.431 1.00 92.06 183 ASN A N 1
ATOM 1424 C CA . ASN A 1 183 ? -15.271 7.340 10.110 1.00 92.06 183 ASN A CA 1
ATOM 1425 C C . ASN A 1 183 ? -15.174 7.316 11.652 1.00 92.06 183 ASN A C 1
ATOM 1427 O O . ASN A 1 183 ? -15.862 8.099 12.309 1.00 92.06 183 ASN A O 1
ATOM 1431 N N . THR A 1 184 ? -14.293 6.489 12.229 1.00 89.25 184 THR A N 1
ATOM 1432 C CA . THR A 1 184 ? -14.098 6.368 13.688 1.00 89.25 184 THR A CA 1
ATOM 1433 C C . THR A 1 184 ? -13.120 7.392 14.267 1.00 89.25 184 THR A C 1
ATOM 1435 O O . THR A 1 184 ? -13.022 7.554 15.487 1.00 89.25 184 THR A O 1
ATOM 1438 N N . TYR A 1 185 ? -12.367 8.096 13.421 1.00 86.56 185 TYR A N 1
ATOM 1439 C CA . TYR A 1 185 ? -11.368 9.060 13.872 1.00 86.56 185 TYR A CA 1
ATOM 1440 C C . TYR A 1 185 ? -11.977 10.443 14.113 1.00 86.56 185 TYR A C 1
ATOM 1442 O O . TYR A 1 185 ? -12.862 10.886 13.386 1.00 86.56 185 TYR A O 1
ATOM 1450 N N . GLY A 1 186 ? -11.444 11.169 15.107 1.00 87.12 186 GLY A N 1
ATOM 1451 C CA . GLY A 1 186 ? -11.947 12.501 15.479 1.00 87.12 186 GLY A CA 1
ATOM 1452 C C . GLY A 1 186 ? -11.902 13.508 14.324 1.00 87.12 186 GLY A C 1
ATOM 1453 O O . GLY A 1 186 ? -12.841 14.275 14.131 1.00 87.12 186 GLY A O 1
ATOM 1454 N N . ARG A 1 187 ? -10.842 13.465 13.508 1.00 90.00 187 ARG A N 1
ATOM 1455 C CA . ARG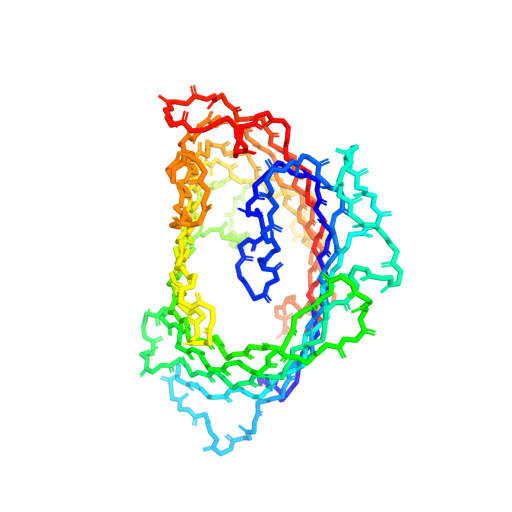 A 1 187 ? -10.825 14.061 12.168 1.00 90.00 187 ARG A CA 1
ATOM 1456 C C . ARG A 1 187 ? -10.852 12.939 11.146 1.00 90.00 187 ARG A C 1
ATOM 1458 O O . ARG A 1 187 ? -9.870 12.226 10.969 1.00 90.00 187 ARG A O 1
ATOM 1465 N N . GLN A 1 188 ? -11.978 12.785 10.463 1.00 92.62 188 GLN A N 1
ATOM 1466 C CA . GLN A 1 188 ? -12.195 11.624 9.602 1.00 92.62 188 GLN A CA 1
ATOM 1467 C C . GLN A 1 188 ? -11.275 11.613 8.380 1.00 92.62 188 GLN A C 1
ATOM 1469 O O . GLN A 1 188 ? -10.775 10.561 7.996 1.00 92.62 188 GLN A O 1
ATOM 1474 N N . ASN A 1 189 ? -10.984 12.781 7.808 1.00 93.69 189 ASN A N 1
ATOM 1475 C CA . ASN A 1 189 ? -10.196 12.913 6.584 1.00 93.69 189 ASN A CA 1
ATOM 1476 C C . ASN A 1 189 ? -8.758 13.350 6.873 1.00 93.69 189 ASN A C 1
ATOM 1478 O O . ASN A 1 189 ? -8.532 14.148 7.783 1.00 93.69 189 ASN A O 1
ATOM 1482 N N . ALA A 1 190 ? -7.811 12.896 6.058 1.00 92.50 190 ALA A N 1
ATOM 1483 C CA . ALA A 1 190 ? -6.431 13.367 6.032 1.00 92.50 190 ALA A CA 1
ATOM 1484 C C . ALA A 1 190 ? -5.945 13.471 4.582 1.00 92.50 190 ALA A C 1
ATOM 1486 O O . ALA A 1 190 ? -6.182 12.573 3.772 1.00 92.50 190 ALA A O 1
ATOM 1487 N N . ALA A 1 191 ? -5.244 14.550 4.250 1.00 95.00 191 ALA A N 1
ATOM 1488 C CA . ALA A 1 191 ? -4.670 14.775 2.931 1.00 95.00 191 ALA A CA 1
ATOM 1489 C C . ALA A 1 191 ? -3.230 15.269 3.057 1.00 95.00 191 ALA A C 1
ATOM 1491 O O . ALA A 1 191 ? -2.936 16.167 3.853 1.00 95.00 191 ALA A O 1
ATOM 1492 N N . SER A 1 192 ? -2.341 14.710 2.242 1.00 95.25 192 SER A N 1
ATOM 1493 C CA . SER A 1 192 ? 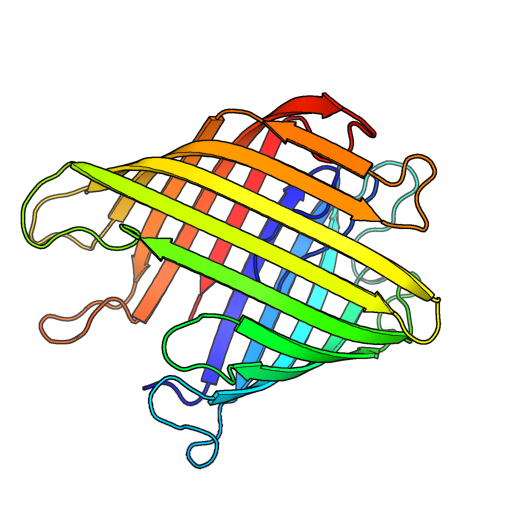-0.936 15.097 2.205 1.00 95.25 192 SER A CA 1
ATOM 1494 C C . SER A 1 192 ? -0.352 14.967 0.803 1.00 95.25 192 SER A C 1
ATOM 1496 O O . SER A 1 192 ? -0.819 14.174 -0.014 1.00 95.25 192 SER A O 1
ATOM 1498 N N . ALA A 1 193 ? 0.678 15.752 0.507 1.00 97.00 193 ALA A N 1
ATOM 1499 C CA . ALA A 1 193 ? 1.427 15.634 -0.737 1.00 97.00 193 ALA A CA 1
ATOM 1500 C C . ALA A 1 193 ? 2.907 15.895 -0.514 1.00 97.00 193 ALA A C 1
ATOM 1502 O O . ALA A 1 193 ? 3.299 16.591 0.418 1.00 97.00 193 ALA A O 1
ATOM 1503 N N . GLY A 1 194 ? 3.753 15.357 -1.379 1.00 96.81 194 GLY A N 1
ATOM 1504 C CA . GLY A 1 194 ? 5.176 15.633 -1.300 1.00 96.81 194 GLY A CA 1
ATOM 1505 C C . GLY A 1 194 ? 5.984 14.856 -2.312 1.00 96.81 194 GLY A C 1
ATOM 1506 O O . GLY A 1 194 ? 5.531 14.627 -3.431 1.00 96.81 194 GLY A O 1
ATOM 1507 N N . LEU A 1 195 ? 7.193 14.478 -1.920 1.00 97.88 195 LEU A N 1
ATOM 1508 C CA . LEU A 1 195 ? 8.177 13.862 -2.799 1.00 97.88 195 LEU A CA 1
ATOM 1509 C C . LEU A 1 195 ? 8.675 12.556 -2.194 1.00 97.88 195 LEU A C 1
ATOM 1511 O O . LEU A 1 195 ? 8.724 12.391 -0.973 1.00 97.88 195 LEU A O 1
ATOM 1515 N N . GLY A 1 196 ? 9.076 11.630 -3.052 1.00 96.81 196 GLY A N 1
ATOM 1516 C CA . GLY A 1 196 ? 9.648 10.372 -2.626 1.00 96.81 196 GLY A CA 1
ATOM 1517 C C . GLY A 1 196 ? 10.614 9.775 -3.627 1.00 96.81 196 GLY A C 1
ATOM 1518 O O . GLY A 1 196 ? 10.757 10.239 -4.760 1.00 96.81 196 GLY A O 1
ATOM 1519 N N . VAL A 1 197 ? 11.275 8.724 -3.163 1.00 96.56 197 VAL A N 1
ATOM 1520 C CA . VAL A 1 197 ? 12.167 7.883 -3.941 1.00 96.56 197 VAL A CA 1
ATOM 1521 C C . VAL A 1 197 ? 11.894 6.416 -3.620 1.00 96.56 197 VAL A C 1
ATOM 1523 O O . VAL A 1 197 ? 11.753 6.049 -2.453 1.00 96.56 197 VAL A O 1
ATOM 1526 N N . ASN A 1 198 ? 11.814 5.577 -4.651 1.00 94.81 198 ASN A N 1
ATOM 1527 C CA . ASN A 1 198 ? 11.702 4.128 -4.536 1.00 94.81 198 ASN A CA 1
ATOM 1528 C C . ASN A 1 198 ? 12.904 3.481 -5.224 1.00 94.81 198 ASN A C 1
ATOM 1530 O O . ASN A 1 198 ? 13.157 3.736 -6.399 1.00 94.81 198 ASN A O 1
ATOM 1534 N N . ALA A 1 199 ? 13.632 2.631 -4.513 1.00 93.94 199 ALA A N 1
ATOM 1535 C CA . ALA A 1 199 ? 14.644 1.761 -5.091 1.00 93.94 199 ALA A CA 1
ATOM 1536 C C . ALA A 1 199 ? 14.062 0.351 -5.198 1.00 93.94 199 ALA A C 1
ATOM 1538 O O . ALA A 1 199 ? 13.614 -0.204 -4.194 1.00 93.94 199 ALA A O 1
ATOM 1539 N N . ARG A 1 200 ? 14.052 -0.224 -6.401 1.00 91.38 200 ARG A N 1
ATOM 1540 C CA . ARG A 1 200 ? 13.527 -1.567 -6.658 1.00 91.38 200 ARG A CA 1
ATOM 1541 C C . ARG A 1 200 ? 14.605 -2.454 -7.259 1.00 91.38 200 ARG A C 1
ATOM 1543 O O . ARG A 1 200 ? 15.294 -2.045 -8.187 1.00 91.38 200 ARG A O 1
ATOM 1550 N N . TRP A 1 201 ? 14.700 -3.682 -6.764 1.00 88.62 201 TRP A N 1
ATOM 1551 C CA . TRP A 1 201 ? 15.548 -4.739 -7.306 1.00 88.62 201 TRP A CA 1
ATOM 1552 C C . TRP A 1 201 ? 14.680 -5.905 -7.748 1.00 88.62 201 TRP A C 1
ATOM 1554 O O . TRP A 1 201 ? 13.890 -6.429 -6.957 1.00 88.62 201 TRP A O 1
ATOM 1564 N N . TRP A 1 202 ? 14.854 -6.344 -8.991 1.00 84.56 202 TRP A N 1
ATOM 1565 C CA . TRP A 1 202 ? 14.220 -7.555 -9.488 1.00 84.56 202 TRP A CA 1
ATOM 1566 C C . TRP A 1 202 ? 15.105 -8.759 -9.190 1.00 84.56 202 TRP A C 1
ATOM 1568 O O . TRP A 1 202 ? 16.299 -8.805 -9.484 1.00 84.56 202 TRP A O 1
ATOM 1578 N N . LEU A 1 203 ? 14.497 -9.751 -8.559 1.00 78.94 203 LEU A N 1
ATOM 1579 C CA . LEU A 1 203 ? 15.123 -10.991 -8.139 1.00 78.94 203 LEU A CA 1
ATOM 1580 C C . LEU A 1 203 ? 14.582 -12.124 -9.011 1.00 78.94 203 LEU A C 1
ATOM 1582 O O . LEU A 1 203 ? 13.370 -12.217 -9.233 1.00 78.94 203 LEU A O 1
ATOM 1586 N N . ARG A 1 204 ? 15.468 -13.043 -9.412 1.00 63.69 204 ARG A N 1
ATOM 1587 C CA . ARG A 1 204 ? 15.140 -14.218 -10.242 1.00 63.69 204 ARG A CA 1
ATOM 1588 C C . ARG A 1 204 ? 14.565 -13.831 -11.604 1.00 63.69 204 ARG A C 1
ATOM 1590 O O . ARG A 1 204 ? 13.448 -14.211 -11.953 1.00 63.69 204 ARG A O 1
ATOM 1597 N N . GLU A 1 205 ? 15.341 -13.052 -12.335 1.00 52.53 205 GLU A N 1
ATOM 1598 C CA . GLU A 1 205 ? 15.203 -12.923 -13.779 1.00 52.53 205 GLU A CA 1
ATOM 1599 C C . GLU A 1 205 ? 16.156 -13.927 -14.443 1.00 52.53 205 GLU A C 1
ATOM 1601 O O . GLU A 1 205 ? 17.275 -14.123 -13.960 1.00 52.53 205 GLU A O 1
ATOM 1606 N N . ASP A 1 206 ? 15.690 -14.608 -15.487 1.00 50.12 206 ASP A N 1
ATOM 1607 C CA . ASP A 1 206 ? 16.531 -15.418 -16.372 1.00 50.12 206 ASP A CA 1
ATOM 1608 C C . ASP A 1 206 ? 16.344 -14.945 -17.822 1.00 50.12 206 ASP A C 1
ATOM 1610 O O . ASP A 1 206 ? 15.412 -14.197 -18.118 1.00 50.12 206 ASP A O 1
ATOM 1614 N N . ALA A 1 207 ? 17.227 -15.378 -18.730 1.00 40.62 207 ALA A N 1
ATOM 1615 C CA . ALA A 1 207 ? 17.261 -14.930 -20.128 1.00 40.62 207 ALA A CA 1
ATOM 1616 C C . ALA A 1 207 ? 15.956 -15.173 -20.922 1.00 40.62 207 ALA A C 1
ATOM 1618 O O . ALA A 1 207 ? 15.824 -14.681 -22.039 1.00 40.62 207 ALA A O 1
ATOM 1619 N N . TYR A 1 208 ? 14.991 -15.914 -20.361 1.00 38.41 208 TYR A N 1
ATOM 1620 C CA . TYR A 1 208 ? 13.721 -16.254 -21.003 1.00 38.41 208 TYR A CA 1
ATOM 1621 C C . TYR A 1 208 ? 12.487 -15.844 -20.175 1.00 38.41 208 TYR A C 1
ATOM 1623 O O . TYR A 1 208 ? 11.357 -16.076 -20.616 1.00 38.41 208 TYR A O 1
ATOM 1631 N N . ARG A 1 209 ? 12.648 -15.287 -18.962 1.00 39.97 209 ARG A N 1
ATOM 1632 C CA . ARG A 1 209 ? 11.544 -15.031 -18.016 1.00 39.97 209 ARG A CA 1
ATOM 1633 C C . ARG A 1 209 ? 11.759 -13.743 -17.220 1.00 39.97 209 ARG A C 1
ATOM 1635 O O . ARG A 1 209 ? 12.723 -13.621 -16.469 1.00 39.97 209 ARG A O 1
ATOM 1642 N N . SER A 1 210 ? 10.777 -12.837 -17.294 1.00 44.75 210 SER A N 1
ATOM 1643 C CA . SER A 1 210 ? 10.773 -11.583 -16.528 1.00 44.75 210 SER A CA 1
ATOM 1644 C C . SER A 1 210 ? 10.828 -11.824 -15.016 1.00 44.75 210 SER A C 1
ATOM 1646 O O . SER A 1 210 ? 10.212 -12.772 -14.511 1.00 44.75 210 SER A O 1
ATOM 1648 N N . GLY A 1 211 ? 11.500 -10.910 -14.304 1.00 51.50 211 GLY A N 1
ATOM 1649 C CA . GLY A 1 211 ? 11.726 -10.933 -12.857 1.00 51.50 211 GLY A CA 1
ATOM 1650 C C . GLY A 1 211 ? 10.521 -11.411 -12.048 1.00 51.50 211 GLY A C 1
ATOM 1651 O O . GLY A 1 211 ? 9.477 -10.764 -11.976 1.00 51.50 211 GLY A O 1
ATOM 1652 N N . ARG A 1 212 ? 10.685 -12.582 -11.434 1.00 65.81 212 ARG A N 1
ATOM 1653 C CA . ARG A 1 212 ? 9.627 -13.287 -10.711 1.00 65.81 212 ARG A CA 1
ATOM 1654 C C . ARG A 1 212 ? 9.397 -12.701 -9.319 1.00 65.81 212 ARG A C 1
ATOM 1656 O O . ARG A 1 212 ? 8.298 -12.801 -8.801 1.00 65.81 212 ARG A O 1
ATOM 1663 N N . SER A 1 213 ? 10.382 -12.085 -8.696 1.00 78.31 213 SER A N 1
ATOM 1664 C CA . SER A 1 213 ? 10.241 -11.487 -7.364 1.00 78.31 213 SER A CA 1
ATOM 1665 C C . SER A 1 213 ? 10.893 -10.124 -7.343 1.00 78.31 213 SER A C 1
ATOM 1667 O O . SER A 1 213 ? 11.750 -9.849 -8.179 1.00 78.31 213 SER A O 1
ATOM 1669 N N . TRP A 1 214 ? 10.524 -9.278 -6.394 1.00 84.00 214 TRP A N 1
ATOM 1670 C CA . TRP A 1 214 ? 11.163 -7.978 -6.252 1.00 84.00 214 TRP A CA 1
ATOM 1671 C C . TRP A 1 214 ? 11.226 -7.539 -4.798 1.00 84.00 214 TRP A C 1
ATOM 1673 O O . TRP A 1 214 ? 10.399 -7.932 -3.975 1.00 84.00 214 TRP A O 1
ATOM 1683 N N . LEU A 1 215 ? 12.239 -6.730 -4.513 1.00 90.25 215 LEU A N 1
ATOM 1684 C CA . LEU A 1 215 ? 12.394 -5.980 -3.277 1.00 90.25 215 LEU A CA 1
ATOM 1685 C C . LEU A 1 215 ? 12.284 -4.497 -3.623 1.00 90.25 215 LEU A C 1
ATOM 1687 O O . LEU A 1 215 ? 12.967 -4.038 -4.534 1.00 90.25 215 LEU A O 1
ATOM 1691 N N . GLU A 1 216 ? 11.448 -3.757 -2.908 1.00 91.06 216 GLU A N 1
ATOM 1692 C CA . GLU A 1 216 ? 11.346 -2.303 -3.011 1.00 91.06 216 GLU A CA 1
ATOM 1693 C C . GLU A 1 216 ? 11.601 -1.662 -1.656 1.00 91.06 216 GLU A C 1
ATOM 1695 O O . GLU A 1 216 ? 11.040 -2.083 -0.646 1.00 91.06 216 GLU A O 1
ATOM 1700 N N . LEU A 1 217 ? 12.406 -0.608 -1.662 1.00 93.88 217 LEU A N 1
ATOM 1701 C CA . LEU A 1 217 ? 12.553 0.328 -0.560 1.00 93.88 217 LEU A CA 1
ATOM 1702 C C . LEU A 1 217 ? 11.988 1.675 -1.000 1.00 93.88 217 LEU A C 1
ATOM 1704 O O . LEU A 1 217 ? 12.337 2.167 -2.067 1.00 93.88 217 LEU A O 1
ATOM 1708 N N . SER A 1 218 ? 11.130 2.271 -0.182 1.00 93.12 218 SER A N 1
ATOM 1709 C CA . SER A 1 218 ? 10.469 3.549 -0.441 1.00 93.12 218 SER A CA 1
ATOM 1710 C C . SER A 1 218 ? 10.742 4.508 0.706 1.00 93.12 218 SER A C 1
ATOM 1712 O O . SER A 1 218 ? 10.546 4.161 1.872 1.00 93.12 218 SER A O 1
ATOM 1714 N N . LEU A 1 219 ? 11.156 5.724 0.367 1.00 95.25 219 LEU A N 1
ATOM 1715 C CA . LEU A 1 219 ? 11.267 6.847 1.287 1.00 95.25 219 LEU A CA 1
ATOM 1716 C C . LEU A 1 219 ? 10.477 8.017 0.715 1.00 95.25 219 LEU A C 1
ATOM 1718 O O . LEU A 1 219 ? 10.681 8.406 -0.432 1.00 95.25 219 LEU A O 1
ATOM 1722 N N . GLN A 1 220 ? 9.590 8.595 1.514 1.00 95.00 220 GLN A N 1
ATOM 1723 C CA . GLN A 1 220 ? 8.806 9.760 1.125 1.00 95.00 220 GLN A CA 1
ATOM 1724 C C . GLN A 1 220 ? 8.765 10.777 2.253 1.00 95.00 220 GLN A C 1
ATOM 1726 O O . GLN A 1 220 ? 8.790 10.416 3.428 1.00 95.00 220 GLN A O 1
ATOM 1731 N N . TYR A 1 221 ? 8.631 12.041 1.881 1.00 94.88 221 TYR A N 1
ATOM 1732 C CA . TYR A 1 221 ? 8.241 13.110 2.781 1.00 94.88 221 TYR A CA 1
ATOM 1733 C C . TYR A 1 221 ? 6.960 13.748 2.254 1.00 94.88 221 TYR A C 1
ATOM 1735 O O . TYR A 1 221 ? 6.897 14.130 1.085 1.00 94.88 221 TYR A O 1
ATOM 1743 N N . ARG A 1 222 ? 5.940 13.851 3.110 1.00 94.56 222 ARG A N 1
ATOM 1744 C CA . ARG A 1 222 ? 4.614 14.374 2.764 1.00 94.56 222 ARG A CA 1
ATOM 1745 C C . ARG A 1 222 ? 4.277 15.578 3.641 1.00 94.56 222 ARG A C 1
ATOM 1747 O O . ARG A 1 222 ? 4.214 15.460 4.860 1.00 94.56 222 ARG A O 1
ATOM 1754 N N . ALA A 1 223 ? 4.041 16.731 3.034 1.00 96.00 223 ALA A N 1
ATOM 1755 C CA . ALA A 1 223 ? 3.480 17.894 3.702 1.00 96.00 223 ALA A CA 1
ATOM 1756 C C . ALA A 1 223 ? 1.965 17.727 3.885 1.00 96.00 223 ALA A C 1
ATOM 1758 O O . ALA A 1 223 ? 1.279 17.188 3.015 1.00 96.00 223 ALA A O 1
ATOM 1759 N N . HIS A 1 224 ? 1.452 18.207 5.014 1.00 95.81 224 HIS A N 1
ATOM 1760 C CA . HIS A 1 224 ? 0.023 18.220 5.302 1.00 95.81 224 HIS A CA 1
ATOM 1761 C C . HIS A 1 224 ? -0.707 19.210 4.388 1.00 95.81 224 HIS A C 1
ATOM 1763 O O . HIS A 1 224 ? -0.269 20.350 4.242 1.00 95.81 224 HIS A O 1
ATOM 1769 N N . LEU A 1 225 ? -1.822 18.780 3.797 1.00 95.38 225 LEU A N 1
ATOM 1770 C CA . LEU A 1 225 ? -2.677 19.614 2.948 1.00 95.38 225 LEU A CA 1
ATOM 1771 C C . LEU A 1 225 ? -4.030 19.927 3.593 1.00 95.38 225 LEU A C 1
ATOM 1773 O O . LEU A 1 225 ? -4.590 20.990 3.339 1.00 95.38 225 LEU A O 1
ATOM 1777 N N . GLY A 1 226 ? -4.570 19.022 4.413 1.00 93.81 226 GLY A N 1
ATOM 1778 C CA . GLY A 1 226 ? -5.843 19.251 5.093 1.00 93.81 226 GLY A CA 1
ATOM 1779 C C . GLY A 1 226 ? -6.332 18.067 5.922 1.00 93.81 226 GLY A C 1
ATOM 1780 O O . GLY A 1 226 ? -5.878 16.934 5.756 1.00 93.81 226 GLY A O 1
ATOM 1781 N N . GLY A 1 227 ? -7.277 18.340 6.824 1.00 93.00 227 GLY A N 1
ATOM 1782 C CA . GLY A 1 227 ? -7.841 17.344 7.733 1.00 93.00 227 GLY A CA 1
ATOM 1783 C C . GLY A 1 227 ? -6.925 17.030 8.920 1.00 93.00 227 GLY A C 1
ATOM 1784 O O . GLY A 1 227 ? -6.496 17.932 9.642 1.00 93.00 227 GLY A O 1
ATOM 1785 N N . ASP A 1 228 ? -6.683 15.749 9.163 1.00 90.88 228 ASP A N 1
ATOM 1786 C CA . ASP A 1 228 ? -5.737 15.232 10.154 1.00 90.88 228 ASP A CA 1
ATOM 1787 C C . ASP A 1 228 ? -4.303 15.176 9.586 1.00 90.88 228 ASP A C 1
ATOM 1789 O O . ASP A 1 228 ? -4.104 15.018 8.379 1.00 90.88 228 ASP A O 1
ATOM 1793 N N . SER A 1 229 ? -3.288 15.299 10.439 1.00 90.06 229 SER A N 1
ATOM 1794 C CA . SER A 1 229 ? -1.874 15.220 10.055 1.00 90.06 229 SER A CA 1
ATOM 1795 C C . SER A 1 229 ? -1.326 13.789 10.006 1.00 90.06 229 SER A C 1
ATOM 1797 O O . SER A 1 229 ? -0.197 13.601 9.549 1.00 90.06 229 SER A O 1
ATOM 1799 N N . ARG A 1 230 ? -2.106 12.772 10.405 1.00 85.69 230 ARG A N 1
ATOM 1800 C CA . ARG A 1 230 ? -1.668 11.364 10.487 1.00 85.69 230 ARG A CA 1
ATOM 1801 C C . ARG A 1 230 ? -0.996 10.810 9.225 1.00 85.69 230 ARG A C 1
ATOM 1803 O O . ARG A 1 230 ? -0.019 10.077 9.315 1.00 85.69 230 ARG A O 1
ATOM 1810 N N . ASN A 1 231 ? -1.440 11.199 8.028 1.00 86.00 231 ASN A N 1
ATOM 1811 C CA . ASN A 1 231 ? -0.849 10.720 6.770 1.00 86.00 231 ASN A CA 1
ATOM 1812 C C . ASN A 1 231 ? 0.299 11.610 6.239 1.00 86.00 231 ASN A C 1
ATOM 1814 O O . ASN A 1 231 ? 0.681 11.494 5.069 1.00 86.00 231 ASN A O 1
ATOM 1818 N N . SER A 1 232 ? 0.833 12.507 7.076 1.00 90.44 232 SER A N 1
ATOM 1819 C CA . SER A 1 232 ? 1.908 13.457 6.756 1.00 90.44 232 SER A CA 1
ATOM 1820 C C . SER A 1 232 ? 3.238 13.106 7.450 1.00 90.44 232 SER A C 1
ATOM 1822 O O . SER A 1 232 ? 3.325 12.256 8.340 1.00 90.44 232 SER A O 1
ATOM 1824 N N . GLY A 1 233 ? 4.309 13.780 7.037 1.00 91.69 233 GLY A N 1
ATOM 1825 C CA . GLY A 1 233 ? 5.678 13.571 7.495 1.00 91.69 233 GLY A CA 1
ATOM 1826 C C . GLY A 1 233 ? 6.416 12.503 6.691 1.00 91.69 233 GLY A C 1
ATOM 1827 O O . GLY A 1 233 ? 6.126 12.261 5.518 1.00 91.69 233 GLY A O 1
ATOM 1828 N N . TRP A 1 234 ? 7.402 11.871 7.324 1.00 91.75 234 TRP A N 1
ATOM 1829 C CA . TRP A 1 234 ? 8.193 10.813 6.699 1.00 91.75 234 TRP A CA 1
ATOM 1830 C C . TRP A 1 234 ? 7.367 9.541 6.502 1.00 91.75 234 TRP A C 1
ATOM 1832 O O . TRP A 1 234 ? 6.566 9.184 7.362 1.00 91.75 234 TRP A O 1
ATOM 1842 N N . VAL A 1 235 ? 7.566 8.835 5.398 1.00 90.62 235 VAL A N 1
ATOM 1843 C CA . VAL A 1 235 ? 7.000 7.503 5.162 1.00 90.62 235 VAL A CA 1
ATOM 1844 C C . VAL A 1 235 ? 8.120 6.614 4.656 1.00 90.62 235 VAL A C 1
ATOM 1846 O O . VAL A 1 235 ? 8.738 6.901 3.632 1.00 90.62 235 VAL A O 1
ATOM 1849 N N . LEU A 1 236 ? 8.388 5.547 5.396 1.00 91.56 236 LEU A N 1
ATOM 1850 C CA . LEU A 1 236 ? 9.391 4.540 5.063 1.00 91.56 236 LEU A CA 1
ATOM 1851 C C . LEU A 1 236 ? 8.662 3.242 4.756 1.00 91.56 236 LEU A C 1
ATOM 1853 O O . LEU A 1 236 ? 7.794 2.856 5.539 1.00 91.56 236 LEU A O 1
ATOM 1857 N N . ARG A 1 237 ? 8.997 2.568 3.653 1.00 90.44 237 ARG A N 1
ATOM 1858 C CA . ARG A 1 237 ? 8.451 1.244 3.328 1.00 90.44 237 ARG A CA 1
ATOM 1859 C C . ARG A 1 237 ? 9.533 0.321 2.799 1.00 90.44 237 ARG A C 1
ATOM 1861 O O . ARG A 1 237 ? 10.389 0.744 2.030 1.00 90.44 237 ARG A O 1
ATOM 1868 N N . ALA A 1 238 ? 9.456 -0.943 3.180 1.00 91.31 238 ALA A N 1
ATOM 1869 C CA . ALA A 1 238 ? 10.200 -2.025 2.561 1.00 91.31 238 ALA A CA 1
ATOM 1870 C C . ALA A 1 238 ? 9.198 -3.104 2.164 1.00 91.31 238 ALA A C 1
ATOM 1872 O O . ALA A 1 238 ? 8.354 -3.480 2.971 1.00 91.31 238 ALA A O 1
ATOM 1873 N N . THR A 1 239 ? 9.231 -3.578 0.925 1.00 89.38 239 THR A N 1
ATOM 1874 C CA . THR A 1 239 ? 8.294 -4.600 0.451 1.00 89.38 239 THR A CA 1
ATOM 1875 C C . THR A 1 239 ? 9.023 -5.642 -0.368 1.00 89.38 239 THR A C 1
ATOM 1877 O O . THR A 1 239 ? 9.761 -5.316 -1.292 1.00 89.38 239 THR A O 1
ATOM 1880 N N . TRP A 1 240 ? 8.784 -6.901 -0.043 1.00 89.19 240 TRP A N 1
ATOM 1881 C CA . TRP A 1 240 ? 9.242 -8.049 -0.797 1.00 89.19 240 TRP A CA 1
ATOM 1882 C C . TRP A 1 240 ? 8.041 -8.819 -1.334 1.00 89.19 240 TRP A C 1
ATOM 1884 O O . TRP A 1 240 ? 7.091 -9.081 -0.599 1.00 89.19 240 TRP A O 1
ATOM 1894 N N . ASN A 1 241 ? 8.095 -9.189 -2.610 1.00 84.56 241 ASN A N 1
ATOM 1895 C CA . ASN A 1 241 ? 7.076 -10.005 -3.262 1.00 84.56 241 ASN A CA 1
ATOM 1896 C C . ASN A 1 241 ? 7.719 -11.223 -3.920 1.00 84.56 241 ASN A C 1
ATOM 1898 O O . ASN A 1 241 ? 8.679 -11.086 -4.689 1.00 84.56 241 ASN A O 1
ATOM 1902 N N . TYR A 1 242 ? 7.171 -12.401 -3.619 1.00 81.06 242 TYR A N 1
ATOM 1903 C CA . TYR A 1 242 ? 7.649 -13.699 -4.074 1.00 81.06 242 TYR A CA 1
ATOM 1904 C C . TYR A 1 242 ? 6.961 -14.205 -5.315 1.00 81.06 242 TYR A C 1
ATOM 1906 O O . TYR A 1 242 ? 5.713 -14.214 -5.434 1.00 81.06 242 TYR A O 1
#